Protein AF-A0A2H9TMF0-F1 (afdb_monomer)

Foldseek 3Di:
DDDDDPFKDKDAPDDPPDDQDPVDDSDGIDIGGDDPDLLVRLVVLLVVLVPDDDPDDDDCSQLVNQLSVDPCSSVVVDDPCRCVVCVCVSPPDDDPDPVVVQVVVVVVLVVQLPPDCVPDPVSDQQQDDPPDFDWDWDWDDDDQWIWTWIWTRPGPPDIDIDIDDTDGDDDDDPDDDDDPPPPPPWFDWDQAWWAFADAPDDQFDWAAFQGFGTWTDDPNDIDTDTDNGGFHWHDAPDDHGDIDHGGHTGTTTDPDDD

Secondary structure (DSSP, 8-state):
-PPPBTTEEEEES--TT----TTS----EEEEE--SSHHHHHHHHHHHHHH----SS--SHHHHHHHHH-HHHHHT---TTHHHHTHHHHSPPPPPPHHHHHHHHHHHHHHTTSSS-TT-TTT--S---TTS--EEEEEEEETTEEEEEEEEEEETTEEEEEEEEEE---PPPSSSS-----S-TTEEE-SSSEEEEE----TT-EE-TT-EEEEEEETTEEEEEE-SSSEEEEEE---TT-EE-TT-EEEEE-S---

pLDDT: mean 83.36, std 16.19, range [27.91, 97.81]

Solvent-accessible surface area (backbone atoms only — not comparable to full-atom values): 15949 Å² total; per-residue (Å²): 110,70,77,72,52,100,46,34,46,70,51,60,91,66,61,89,92,60,83,88,58,90,91,53,80,84,77,55,65,48,82,47,59,55,52,98,41,71,69,54,22,50,51,50,43,45,52,55,59,69,55,53,73,77,78,98,60,92,75,62,60,68,49,52,47,46,49,64,68,33,66,46,58,67,72,63,70,67,61,99,56,45,66,71,76,44,35,71,70,61,67,50,85,75,77,80,58,68,67,57,55,47,51,52,51,53,48,51,66,56,56,72,39,76,61,95,48,93,78,44,76,86,54,58,68,62,32,84,38,98,92,53,83,40,64,48,82,42,78,47,76,54,93,82,31,31,30,44,35,40,40,32,37,77,34,77,88,41,70,50,66,49,76,46,71,78,41,85,69,90,80,82,75,93,82,78,84,74,100,65,88,61,56,64,98,45,41,42,57,31,93,49,57,29,30,31,62,42,63,87,61,54,73,67,41,76,41,51,55,67,34,78,50,35,33,31,33,42,98,94,39,82,45,80,41,54,33,94,42,71,42,36,33,60,39,71,72,72,57,66,72,40,79,42,56,66,70,39,70,44,34,32,37,50,101,67,84,129

Sequence (258 aa):
MPNNNANVRIETGVREDDEISVYYDPMIAKVVVHGETRLESLRRLDQTLGEFHVAGVRTNISLIRKILAEDQFKSGLVDTSFIKQHHDRLFAKTSPNTNHLALSAVLHVISNQTGNNMHDPWLQNDGYSGFIERTTLLKIKAYNNVYSCNVSVESKSEFMVRVEGPQLFEFVSEGSEGLNKGPSENSVLSPMPCRVSQVPIKVGDRVKKGGVLMIVEAMKMEHIIKAPMDVKIAKINYSEGQLVGEKKQLIEFSDSCE

Organism: NCBI:txid1246581

InterPro domains:
  IPR000089 Biotin/lipoyl attachment [PF00364] (188-251)
  IPR000089 Biotin/lipoyl attachment [PS50968] (177-254)
  IPR005482 Biotin carboxylase, C-terminal [PF02785] (4-85)
  IPR005482 Biot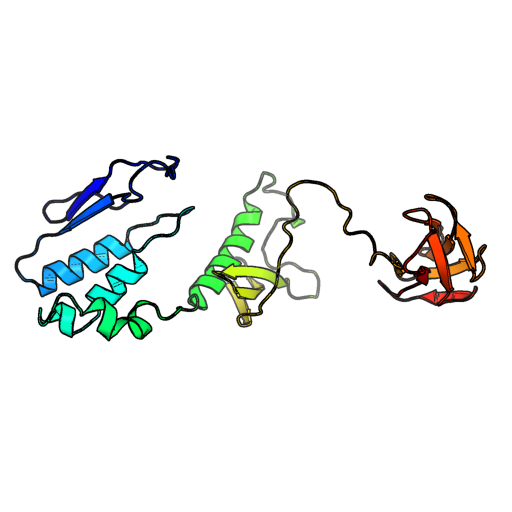in carboxylase, C-terminal [SM00878] (2-84)
  IPR011053 Single hybrid motif [SSF51230] (182-253)
  IPR011054 Rudiment single hybrid motif [SSF51246] (4-90)
  IPR011764 Biotin carboxylation domain [PS50979] (1-88)
  IPR050856 Biotin-dependent Carboxylase Complex [PTHR18866] (2-115)

Nearest PDB structures (foldseek):
  3hb9-assembly1_A  TM=3.638E-01  e=3.333E-08  Staphylococcus aureus subsp. aureus Mu50
  4hnv-assembly1_B  TM=3.631E-01  e=3.728E-08  Staphylococcus aureus
  5vyz-assembly1_D  TM=3.227E-01  e=8.708E-09  Lactococcus lactis
  5vyz-assembly1_C  TM=3.228E-01  e=1.152E-08  Lactococcus lactis
  3hb9-assembly1_B  TM=3.635E-01  e=9.647E-08  Staphylococcus aureus subsp. aureus Mu50

Mean predicted aligned error: 16.3 Å

Structure (mmCIF, N/CA/C/O backbone):
data_AF-A0A2H9TMF0-F1
#
_entry.id   AF-A0A2H9TMF0-F1
#
loop_
_atom_site.group_PDB
_atom_site.id
_atom_site.type_symbol
_atom_site.label_atom_id
_atom_site.label_alt_id
_atom_site.label_comp_id
_atom_site.label_asym_id
_atom_site.label_entity_id
_atom_site.label_seq_id
_atom_site.pdbx_PDB_ins_code
_atom_site.Cartn_x
_atom_site.Cartn_y
_atom_site.Cartn_z
_atom_site.occupancy
_atom_site.B_iso_or_equiv
_atom_site.auth_seq_id
_atom_site.auth_comp_id
_atom_site.auth_asym_id
_atom_site.auth_atom_id
_atom_site.pdbx_PDB_model_num
ATOM 1 N N . MET A 1 1 ? 5.025 -5.078 15.139 1.00 79.88 1 MET A N 1
ATOM 2 C CA . MET A 1 1 ? 3.642 -4.872 15.641 1.00 79.88 1 MET A CA 1
ATOM 3 C C . MET A 1 1 ? 3.690 -4.037 16.919 1.00 79.88 1 MET A C 1
ATOM 5 O O . MET A 1 1 ? 4.733 -4.074 17.564 1.00 79.88 1 MET A O 1
ATOM 9 N N . PRO A 1 2 ? 2.637 -3.277 17.279 1.00 86.81 2 PRO A N 1
ATOM 10 C CA . PRO A 1 2 ? 2.602 -2.559 18.553 1.00 86.81 2 PRO A CA 1
ATOM 11 C C . PRO A 1 2 ? 2.582 -3.524 19.749 1.00 86.81 2 PRO A C 1
ATOM 13 O O . PRO A 1 2 ? 2.207 -4.689 19.611 1.00 86.81 2 PRO A O 1
ATOM 16 N N . ASN A 1 3 ? 3.004 -3.040 20.920 1.00 86.94 3 ASN A N 1
ATOM 17 C CA . ASN A 1 3 ? 3.076 -3.841 22.144 1.00 86.94 3 ASN A CA 1
ATOM 18 C C . ASN A 1 3 ? 1.766 -3.792 22.939 1.00 86.94 3 ASN A C 1
ATOM 20 O O . ASN A 1 3 ? 1.081 -2.768 22.980 1.00 86.94 3 ASN A O 1
ATOM 24 N N . ASN A 1 4 ? 1.471 -4.886 23.644 1.00 92.94 4 ASN A N 1
ATOM 25 C CA . ASN A 1 4 ? 0.387 -4.922 24.622 1.00 92.94 4 ASN A CA 1
ATOM 26 C C . ASN A 1 4 ? 0.658 -3.953 25.776 1.00 92.94 4 ASN A C 1
ATOM 28 O O . ASN A 1 4 ? 1.790 -3.805 26.236 1.00 92.94 4 ASN A O 1
ATOM 32 N N . ASN A 1 5 ? -0.402 -3.324 26.272 1.00 94.31 5 ASN A N 1
ATOM 33 C CA . ASN A 1 5 ? -0.369 -2.490 27.467 1.00 94.31 5 ASN A CA 1
ATOM 34 C C . ASN A 1 5 ? -1.713 -2.575 28.212 1.00 94.31 5 ASN A C 1
ATOM 36 O O . ASN A 1 5 ? -2.609 -3.311 27.807 1.00 94.31 5 ASN A O 1
ATOM 40 N N . ALA A 1 6 ? -1.865 -1.818 29.302 1.00 93.12 6 ALA A N 1
ATOM 41 C CA . ALA A 1 6 ? -3.063 -1.870 30.146 1.00 93.12 6 ALA A CA 1
ATOM 42 C C . ALA A 1 6 ? -4.388 -1.626 29.390 1.00 93.12 6 ALA A C 1
ATOM 44 O O . ALA A 1 6 ? -5.421 -2.152 29.789 1.00 93.12 6 ALA A O 1
ATOM 45 N N . ASN A 1 7 ? -4.360 -0.856 28.296 1.00 96.25 7 ASN A N 1
ATOM 46 C CA . ASN A 1 7 ? -5.543 -0.453 27.533 1.00 96.25 7 ASN A CA 1
ATOM 47 C C . ASN A 1 7 ? -5.557 -0.986 26.091 1.00 96.25 7 ASN A C 1
ATOM 49 O O . ASN A 1 7 ? -6.477 -0.665 25.3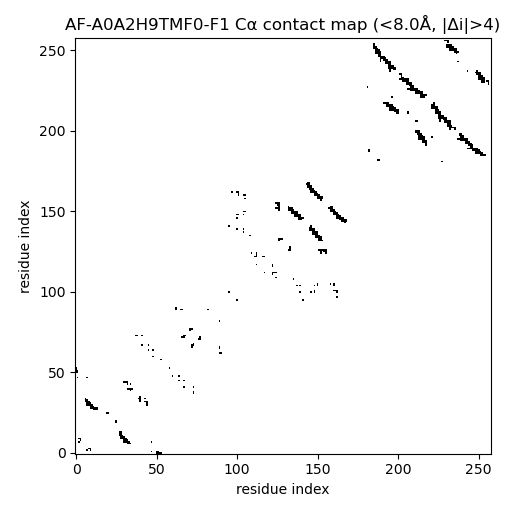37 1.00 96.25 7 ASN A O 1
ATOM 53 N N . VAL A 1 8 ? -4.550 -1.766 25.689 1.00 97.19 8 VAL A N 1
ATOM 54 C CA . VAL A 1 8 ? -4.391 -2.311 24.335 1.00 97.19 8 VAL A CA 1
ATOM 55 C C . VAL A 1 8 ? -3.991 -3.779 24.433 1.00 97.19 8 VAL A C 1
ATOM 57 O O . VAL A 1 8 ? -2.942 -4.113 24.984 1.00 97.19 8 VAL A O 1
ATOM 60 N N . ARG A 1 9 ? -4.817 -4.651 23.855 1.00 97.44 9 ARG A N 1
ATOM 61 C CA . ARG A 1 9 ? -4.606 -6.095 23.782 1.00 97.44 9 ARG A CA 1
ATOM 62 C C . ARG A 1 9 ? -4.613 -6.552 22.329 1.00 97.44 9 ARG A C 1
ATOM 64 O O . ARG A 1 9 ? -5.611 -6.416 21.627 1.00 97.44 9 ARG A O 1
ATOM 71 N N . ILE A 1 10 ? -3.504 -7.130 21.904 1.00 96.44 10 ILE A N 1
ATOM 72 C CA . ILE A 1 10 ? -3.264 -7.683 20.579 1.00 96.44 10 ILE A CA 1
ATOM 73 C C . ILE A 1 10 ? -3.120 -9.190 20.748 1.00 96.44 10 ILE A C 1
ATOM 75 O O . ILE A 1 10 ? -2.231 -9.677 21.448 1.00 96.44 10 ILE A O 1
ATOM 79 N N . GLU A 1 11 ? -4.031 -9.918 20.117 1.00 96.38 11 GLU A N 1
ATOM 80 C CA . GLU A 1 11 ? -4.048 -11.375 20.061 1.00 96.38 11 GLU A CA 1
ATOM 81 C C . GLU A 1 11 ? -3.689 -11.774 18.629 1.00 96.38 11 GLU A C 1
ATOM 83 O O . GLU A 1 11 ? -4.452 -11.505 17.705 1.00 96.38 11 GLU A O 1
ATOM 88 N N . THR A 1 12 ? -2.513 -12.366 18.429 1.00 94.81 12 THR A N 1
ATOM 89 C CA . THR A 1 12 ? -2.019 -12.788 17.111 1.00 94.81 12 THR A CA 1
ATOM 90 C C . THR A 1 12 ? -1.573 -14.242 17.162 1.00 94.81 12 THR A C 1
ATOM 92 O O . THR A 1 12 ? -0.970 -14.673 18.147 1.00 94.81 12 THR A O 1
ATOM 95 N N . GLY A 1 13 ? -1.890 -14.992 16.107 1.00 92.44 13 GLY A N 1
ATOM 96 C CA . GLY A 1 13 ? -1.400 -16.356 15.890 1.00 92.44 13 GLY A CA 1
ATOM 97 C C . GLY A 1 13 ? -0.175 -16.421 14.977 1.00 92.44 13 GLY A C 1
ATOM 98 O O . GLY A 1 13 ? 0.352 -17.507 14.772 1.00 92.44 13 GLY A O 1
ATOM 99 N N . VAL A 1 14 ? 0.262 -15.277 14.441 1.00 92.69 14 VAL A N 1
ATOM 100 C CA . VAL A 1 14 ? 1.329 -15.172 13.437 1.00 92.69 14 VAL A CA 1
ATOM 101 C C . VAL A 1 14 ? 2.455 -14.258 13.914 1.00 92.69 14 VAL A C 1
ATOM 103 O O . VAL A 1 14 ? 2.243 -13.358 14.742 1.00 92.69 14 VAL A O 1
ATOM 106 N N . ARG A 1 15 ? 3.653 -14.486 13.380 1.00 91.94 15 ARG A N 1
ATOM 107 C CA . ARG A 1 15 ? 4.887 -13.730 13.614 1.00 91.94 15 ARG A CA 1
ATOM 108 C C . ARG A 1 15 ? 5.443 -13.180 12.299 1.00 91.94 15 ARG A C 1
ATOM 110 O O . ARG A 1 15 ? 4.931 -13.463 11.221 1.00 91.94 15 ARG A O 1
ATOM 117 N N . GLU A 1 16 ? 6.456 -12.326 12.410 1.00 92.06 16 GLU A N 1
ATOM 118 C CA . GLU A 1 16 ? 7.236 -11.905 11.243 1.00 92.06 16 GLU A CA 1
ATOM 119 C C . GLU A 1 16 ? 7.825 -13.136 10.541 1.00 92.06 16 GLU A C 1
ATOM 121 O O . GLU A 1 16 ? 8.164 -14.114 11.207 1.00 92.06 16 GLU A O 1
ATOM 126 N N . ASP A 1 17 ? 7.873 -13.080 9.211 1.00 92.25 17 ASP A N 1
ATOM 127 C CA . ASP A 1 17 ? 8.284 -14.164 8.309 1.00 92.25 17 ASP A CA 1
ATOM 128 C C . ASP A 1 17 ? 7.377 -15.413 8.257 1.00 92.25 17 ASP A C 1
ATOM 130 O O . ASP A 1 17 ? 7.661 -16.334 7.489 1.00 92.25 17 ASP A O 1
ATOM 134 N N . ASP A 1 18 ? 6.248 -15.444 8.979 1.00 92.12 18 ASP A N 1
ATOM 135 C CA . ASP A 1 18 ? 5.253 -16.514 8.820 1.00 92.12 18 ASP A CA 1
ATOM 136 C C . ASP A 1 18 ? 4.498 -16.404 7.480 1.00 92.12 18 ASP A C 1
ATOM 138 O O . ASP A 1 18 ? 4.128 -15.319 7.017 1.00 92.12 18 ASP A O 1
ATOM 142 N N . GLU A 1 19 ? 4.184 -17.556 6.882 1.00 90.94 19 GLU A N 1
ATOM 143 C CA . GLU A 1 19 ? 3.346 -17.641 5.686 1.00 90.94 19 GLU A CA 1
ATOM 144 C C . GLU A 1 19 ? 1.852 -17.674 6.050 1.00 90.94 19 GLU A C 1
ATOM 146 O O . GLU A 1 19 ? 1.390 -18.518 6.822 1.00 90.94 19 GLU A O 1
ATOM 151 N N . ILE A 1 20 ? 1.061 -16.796 5.426 1.00 91.25 20 ILE A N 1
ATOM 152 C CA . ILE A 1 20 ? -0.402 -16.833 5.528 1.00 91.25 20 ILE A CA 1
ATOM 153 C C . ILE A 1 20 ? -0.956 -17.769 4.455 1.00 91.25 20 ILE A C 1
ATOM 155 O O . ILE A 1 20 ? -1.152 -17.383 3.302 1.00 91.25 20 ILE A O 1
ATOM 159 N N . SER A 1 21 ? -1.205 -19.015 4.849 1.00 89.81 21 SER A N 1
ATOM 160 C CA . SER A 1 21 ? -1.719 -20.047 3.952 1.00 89.81 21 SER A CA 1
ATOM 161 C C . SER A 1 21 ? -3.168 -19.798 3.516 1.00 89.81 21 SER A C 1
ATOM 163 O O . SER A 1 21 ? -4.005 -19.341 4.292 1.00 89.81 21 SER A O 1
ATOM 165 N N . VAL A 1 22 ? -3.494 -20.207 2.287 1.00 92.00 22 VAL A N 1
ATOM 166 C CA . VAL A 1 22 ? -4.860 -20.180 1.733 1.00 92.00 22 VAL A CA 1
ATOM 167 C C . VAL A 1 22 ? -5.808 -21.209 2.361 1.00 92.00 22 VAL A C 1
ATOM 169 O O . VAL A 1 22 ? -7.013 -21.142 2.135 1.00 92.00 22 VAL A O 1
ATOM 172 N N . TYR A 1 23 ? -5.280 -22.179 3.116 1.00 92.75 23 TYR A N 1
ATOM 173 C CA . TYR A 1 23 ? -6.073 -23.263 3.706 1.00 92.75 23 TYR A CA 1
ATOM 174 C C . TYR A 1 23 ? -6.767 -22.883 5.023 1.00 92.75 23 TYR A C 1
ATOM 176 O O . TYR A 1 23 ? -7.589 -23.655 5.514 1.00 92.75 23 TYR A O 1
ATOM 184 N N . TYR A 1 24 ? -6.452 -21.718 5.597 1.00 92.81 24 TYR A N 1
ATOM 185 C CA . TYR A 1 24 ? -6.978 -21.264 6.885 1.00 92.81 24 TYR A CA 1
ATOM 186 C C . TYR A 1 24 ? -7.635 -19.883 6.778 1.00 92.81 24 TYR A C 1
ATOM 188 O O . TYR A 1 24 ? -7.583 -19.223 5.739 1.00 92.81 24 TYR A O 1
ATOM 196 N N . ASP A 1 25 ? -8.276 -19.452 7.866 1.00 93.19 25 ASP A N 1
ATOM 197 C CA . ASP A 1 25 ? -8.831 -18.102 7.978 1.00 93.19 25 ASP A CA 1
ATOM 198 C C . ASP A 1 25 ? -7.707 -17.050 7.823 1.00 93.19 25 ASP A C 1
ATOM 200 O O . ASP A 1 25 ? -6.689 -17.151 8.514 1.00 93.19 25 ASP A O 1
ATOM 204 N N . PRO A 1 26 ? -7.866 -16.028 6.958 1.00 92.81 26 PRO A N 1
ATOM 205 C CA . PRO A 1 26 ? -6.884 -14.956 6.779 1.00 92.81 26 PRO A CA 1
ATOM 206 C C . PRO A 1 26 ? -6.737 -14.005 7.986 1.00 92.81 26 PRO A C 1
ATOM 208 O O . PRO A 1 26 ? -6.002 -13.016 7.900 1.00 92.81 26 PRO A O 1
ATOM 211 N N . MET A 1 27 ? -7.442 -14.231 9.099 1.00 95.00 27 MET A N 1
ATOM 212 C CA . MET A 1 27 ? -7.320 -13.427 10.314 1.00 95.00 27 MET A CA 1
ATOM 213 C C . MET A 1 27 ? -5.915 -13.523 10.938 1.00 95.00 27 MET A C 1
ATOM 215 O O . MET A 1 27 ? -5.586 -14.465 11.652 1.00 95.00 27 MET A O 1
ATOM 219 N N . ILE A 1 28 ? -5.115 -12.474 10.734 1.00 93.62 28 ILE A N 1
ATOM 220 C CA . ILE A 1 28 ? -3.751 -12.356 11.276 1.00 93.62 28 ILE A CA 1
ATOM 221 C C . ILE A 1 28 ? -3.707 -11.931 12.750 1.00 93.62 28 ILE A C 1
ATOM 223 O O . ILE A 1 28 ? -2.909 -12.450 13.523 1.00 93.62 28 ILE A O 1
ATOM 227 N N . ALA A 1 29 ? -4.558 -10.991 13.164 1.00 95.44 29 ALA A N 1
ATOM 228 C CA . ALA A 1 29 ? -4.562 -10.482 14.531 1.00 95.44 29 ALA A CA 1
ATOM 229 C C . ALA A 1 29 ? -5.924 -9.901 14.918 1.00 95.44 29 ALA A C 1
ATOM 231 O O . ALA A 1 29 ? -6.647 -9.344 14.089 1.00 95.44 29 ALA A O 1
ATOM 232 N N . LYS A 1 30 ? -6.227 -9.959 16.213 1.00 97.00 30 LYS A N 1
ATOM 233 C CA . LYS A 1 30 ? -7.345 -9.275 16.852 1.00 97.00 30 LYS A CA 1
ATOM 234 C C . LYS A 1 30 ? -6.808 -8.174 17.757 1.00 97.00 30 LYS A C 1
ATOM 236 O O . LYS A 1 30 ? -6.045 -8.430 18.685 1.00 97.00 30 LYS A O 1
ATOM 241 N N . VAL A 1 31 ? -7.236 -6.945 17.486 1.00 97.06 31 VAL A N 1
ATOM 242 C CA . VAL A 1 31 ? -6.856 -5.753 18.249 1.00 97.06 31 VAL A CA 1
ATOM 243 C C . VAL A 1 31 ? -8.048 -5.315 19.086 1.00 97.06 31 VAL A C 1
ATOM 245 O O . VAL A 1 31 ? -9.109 -4.994 18.554 1.00 97.06 31 VAL A O 1
ATOM 248 N N . VAL A 1 32 ? -7.876 -5.314 20.401 1.00 97.56 32 VAL A N 1
ATOM 249 C CA . VAL A 1 32 ? -8.880 -4.897 21.378 1.00 97.56 32 VAL A CA 1
ATOM 250 C C . VAL A 1 32 ? -8.309 -3.727 22.160 1.00 97.56 32 VAL A C 1
ATOM 252 O O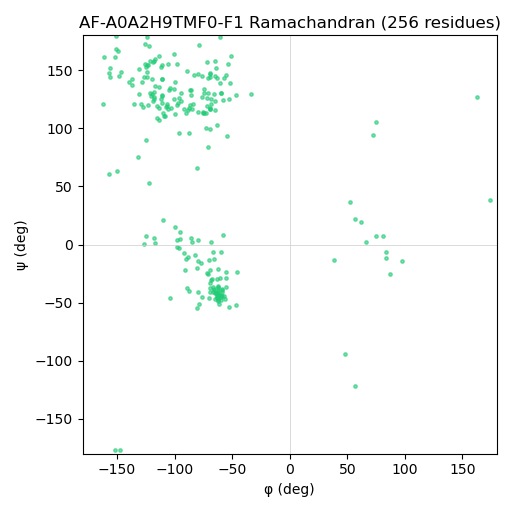 . VAL A 1 32 ? -7.195 -3.804 22.672 1.00 97.56 32 VAL A O 1
ATOM 255 N N . VAL A 1 33 ? -9.070 -2.645 22.271 1.00 97.81 33 VAL A N 1
ATOM 256 C CA . VAL A 1 33 ? -8.693 -1.499 23.099 1.00 97.81 33 VAL A CA 1
ATOM 257 C C . VAL A 1 33 ? -9.789 -1.193 24.103 1.00 97.81 33 VAL A C 1
ATOM 259 O O . VAL A 1 33 ? -10.964 -1.465 23.858 1.00 97.81 33 VAL A O 1
ATOM 262 N N . HIS A 1 34 ? -9.392 -0.615 25.226 1.00 97.62 34 HIS A N 1
ATOM 263 C CA . HIS A 1 34 ? -10.283 -0.152 26.278 1.00 97.62 34 HIS A CA 1
ATOM 264 C C . HIS A 1 34 ? -10.033 1.334 26.541 1.00 97.62 34 HIS A C 1
ATOM 266 O O . HIS A 1 34 ? -8.909 1.804 26.377 1.00 97.62 34 HIS A O 1
ATOM 272 N N . GLY A 1 35 ? -11.065 2.074 26.934 1.00 96.00 35 GLY A N 1
ATOM 273 C CA . GLY A 1 35 ? -11.009 3.482 27.324 1.00 96.00 35 GLY A CA 1
ATOM 274 C C . GLY A 1 35 ? -12.249 3.847 28.133 1.00 96.00 35 GLY A C 1
ATOM 275 O O . GLY A 1 35 ? -13.256 3.145 28.066 1.00 96.00 35 GLY A O 1
ATOM 276 N N . GLU A 1 36 ? -12.189 4.942 28.884 1.00 97.19 36 GLU A N 1
ATOM 277 C CA . GLU A 1 36 ? -13.283 5.387 29.758 1.00 97.19 36 GLU A CA 1
ATOM 278 C C . GLU A 1 36 ? -14.496 5.853 28.950 1.00 97.19 36 GLU A C 1
ATOM 280 O O . GLU A 1 36 ? -15.643 5.711 29.371 1.00 97.19 36 GLU A O 1
ATOM 285 N N . THR A 1 37 ? -14.246 6.385 27.752 1.00 97.12 37 THR A N 1
ATOM 286 C CA . THR A 1 37 ? -15.297 6.770 26.811 1.00 97.12 37 THR A CA 1
ATOM 287 C C . THR A 1 37 ? -15.167 6.034 25.486 1.00 97.12 37 THR A C 1
ATOM 289 O O . THR A 1 37 ? -14.088 5.603 25.061 1.00 97.12 37 THR A O 1
ATOM 292 N N . ARG A 1 38 ? -16.287 5.956 24.761 1.00 94.81 38 ARG A N 1
ATOM 293 C CA . ARG A 1 38 ? -16.306 5.419 23.399 1.00 94.81 38 ARG A CA 1
ATOM 294 C C . ARG A 1 38 ? -15.350 6.180 22.482 1.00 94.81 38 ARG A C 1
ATOM 296 O O . ARG A 1 38 ? -14.605 5.566 21.729 1.00 94.81 38 ARG A O 1
ATOM 303 N N . LEU A 1 39 ? -15.349 7.510 22.565 1.00 95.62 39 LEU A N 1
ATOM 304 C CA . LEU A 1 39 ? -14.504 8.354 21.724 1.00 95.62 39 LEU A CA 1
ATOM 305 C C . LEU A 1 39 ? -13.015 8.154 22.028 1.00 95.62 39 LEU A C 1
ATOM 307 O O . LEU A 1 39 ? -12.204 8.101 21.108 1.00 95.62 39 LEU A O 1
ATOM 311 N N . GLU A 1 40 ? -12.657 8.001 23.301 1.00 96.75 40 GLU A N 1
ATOM 312 C CA . GLU A 1 40 ? -11.295 7.655 23.705 1.00 96.75 40 GLU A CA 1
ATOM 313 C C . GLU A 1 40 ? -10.880 6.281 23.168 1.00 96.75 40 GLU A C 1
ATOM 315 O O . GLU A 1 40 ? -9.811 6.159 22.572 1.00 96.75 40 GLU A O 1
ATOM 320 N N . SER A 1 41 ? -11.752 5.275 23.290 1.00 97.38 41 SER A N 1
ATOM 321 C CA . SER A 1 41 ? -11.511 3.935 22.744 1.00 97.38 41 SER A CA 1
ATOM 322 C C . SER A 1 41 ? -11.307 3.970 21.226 1.00 97.38 41 SER A C 1
ATOM 324 O O . SER A 1 41 ? -10.372 3.359 20.722 1.00 97.38 41 SER A O 1
ATOM 326 N N . LEU A 1 42 ? -12.117 4.734 20.484 1.00 97.31 42 LEU A N 1
ATOM 327 C CA . LEU A 1 42 ? -11.946 4.887 19.035 1.00 97.31 42 LEU A CA 1
ATOM 328 C C . LEU A 1 42 ? -10.622 5.559 18.660 1.00 97.31 42 LEU A C 1
ATOM 330 O O . LEU A 1 42 ? -9.948 5.092 17.746 1.00 97.31 42 LEU A O 1
ATOM 334 N N . ARG A 1 43 ? -10.239 6.639 19.356 1.00 96.25 43 ARG A N 1
ATOM 335 C CA . ARG A 1 43 ? -8.954 7.317 19.115 1.00 96.25 43 ARG A CA 1
ATOM 336 C C . ARG A 1 43 ? -7.781 6.390 19.403 1.00 96.25 43 ARG A C 1
ATOM 338 O O . ARG A 1 43 ? -6.846 6.337 18.612 1.00 96.25 43 ARG A O 1
ATOM 345 N N . ARG A 1 44 ? -7.850 5.639 20.505 1.00 96.75 44 ARG A N 1
ATOM 346 C CA . ARG A 1 44 ? -6.833 4.652 20.872 1.00 96.75 44 ARG A CA 1
ATOM 347 C C . ARG A 1 44 ? -6.733 3.552 19.822 1.00 96.75 44 ARG A C 1
ATOM 349 O O . ARG A 1 44 ? -5.627 3.220 19.420 1.00 96.75 44 ARG A O 1
ATOM 356 N N . LEU A 1 45 ? -7.865 3.040 19.331 1.00 97.75 45 LEU A N 1
ATOM 357 C CA . LEU A 1 45 ? -7.869 2.039 18.266 1.00 97.75 45 LEU A CA 1
ATOM 358 C C . LEU A 1 45 ? -7.242 2.584 16.978 1.00 97.75 45 LEU A C 1
ATOM 360 O O . LEU A 1 45 ? -6.417 1.895 16.387 1.00 97.75 45 LEU A O 1
ATOM 364 N N . ASP A 1 46 ? -7.581 3.809 16.559 1.00 97.38 46 ASP A N 1
ATOM 365 C CA . ASP A 1 46 ? -6.978 4.421 15.367 1.00 97.38 46 ASP A CA 1
ATOM 366 C C . ASP A 1 46 ? -5.464 4.621 15.523 1.00 97.38 46 ASP A C 1
ATOM 368 O O . ASP A 1 46 ? -4.707 4.287 14.610 1.00 97.38 46 ASP A O 1
ATOM 372 N N . GLN A 1 47 ? -5.019 5.093 16.692 1.00 95.44 47 GLN A N 1
ATOM 373 C CA . GLN A 1 47 ? -3.599 5.251 17.004 1.00 95.44 47 GLN A CA 1
ATOM 374 C C . GLN A 1 47 ? -2.869 3.905 16.956 1.00 95.44 47 GLN A C 1
ATOM 376 O O . GLN A 1 47 ? -1.881 3.774 16.240 1.00 95.44 47 GLN A O 1
ATOM 381 N N . THR A 1 48 ? -3.38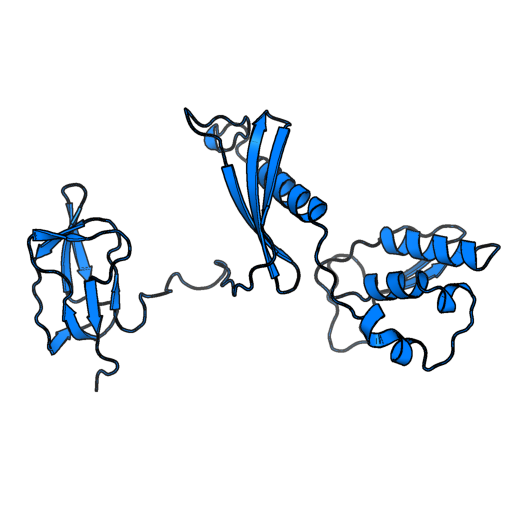6 2.887 17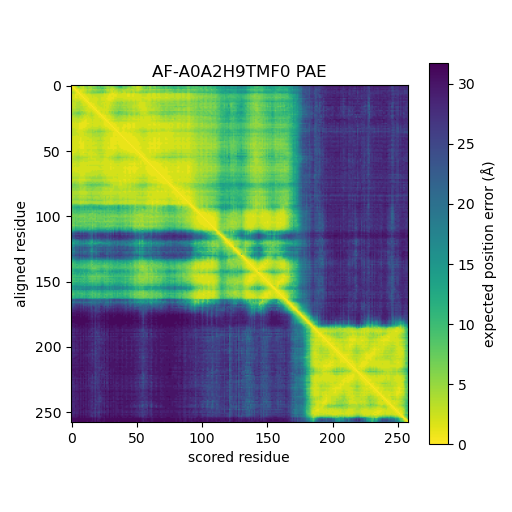.651 1.00 96.75 48 THR A N 1
ATOM 382 C CA . THR A 1 48 ? -2.796 1.544 17.658 1.00 96.75 48 THR A CA 1
ATOM 383 C C . THR A 1 48 ? -2.736 0.963 16.246 1.00 96.75 48 THR A C 1
ATOM 385 O O . THR A 1 48 ? -1.698 0.449 15.849 1.00 96.75 48 THR A O 1
ATOM 388 N N . LEU A 1 49 ? -3.805 1.087 15.451 1.00 96.25 49 LEU A N 1
ATOM 389 C CA . LEU A 1 49 ? -3.817 0.659 14.047 1.00 96.25 49 LEU A CA 1
ATOM 390 C C . LEU A 1 49 ? -2.813 1.433 13.180 1.00 96.25 49 LEU A C 1
ATOM 392 O O . LEU A 1 49 ? -2.307 0.879 12.208 1.00 96.25 49 LEU A O 1
ATOM 396 N N . GLY A 1 50 ? -2.511 2.690 13.516 1.00 93.44 50 GLY A N 1
ATOM 397 C CA . GLY A 1 50 ? -1.473 3.490 12.865 1.00 93.44 50 GLY A CA 1
ATOM 398 C C . GLY A 1 50 ? -0.044 3.012 13.135 1.00 93.44 50 GLY A C 1
ATOM 399 O O . GLY A 1 50 ? 0.838 3.287 12.330 1.00 93.44 50 GLY A O 1
ATOM 400 N N . GLU A 1 51 ? 0.179 2.269 14.219 1.00 94.31 51 GLU A N 1
ATOM 401 C CA . GLU A 1 51 ? 1.481 1.693 14.586 1.00 94.31 51 GLU A CA 1
ATOM 402 C C . GLU A 1 51 ? 1.714 0.299 13.963 1.00 94.31 51 GLU A C 1
ATOM 404 O O . GLU A 1 51 ? 2.831 -0.232 13.991 1.00 94.31 51 GLU A O 1
ATOM 409 N N . PHE A 1 52 ? 0.677 -0.316 13.377 1.00 93.69 52 PHE A N 1
ATOM 410 C CA . PHE A 1 52 ? 0.814 -1.579 12.654 1.00 93.69 52 PHE A CA 1
ATOM 411 C C . PHE A 1 52 ? 1.534 -1.378 11.318 1.00 93.69 52 PHE A C 1
ATOM 413 O O . PHE A 1 52 ? 1.029 -0.732 10.402 1.00 93.69 52 PHE A O 1
ATOM 420 N N . HIS A 1 53 ? 2.676 -2.047 11.183 1.00 90.94 53 HIS A N 1
ATOM 421 C CA . HIS A 1 53 ? 3.426 -2.164 9.939 1.00 90.94 53 HIS A CA 1
ATOM 422 C C . HIS A 1 53 ? 3.384 -3.628 9.501 1.00 90.94 53 HIS A C 1
ATOM 424 O O . HIS A 1 53 ? 3.988 -4.483 10.145 1.00 90.94 53 HIS A O 1
ATOM 430 N N . VAL A 1 54 ? 2.609 -3.920 8.455 1.00 90.75 54 VAL A N 1
ATOM 431 C CA . VAL A 1 54 ? 2.457 -5.263 7.879 1.00 90.75 54 VAL A CA 1
ATOM 432 C C . VAL A 1 54 ? 2.739 -5.159 6.386 1.00 90.75 54 VAL A C 1
ATOM 434 O O . VAL A 1 54 ? 2.048 -4.426 5.677 1.00 90.75 54 VAL A O 1
ATOM 437 N N . ALA A 1 55 ? 3.763 -5.870 5.924 1.00 88.62 55 ALA A N 1
ATOM 438 C CA . ALA A 1 55 ? 4.172 -5.930 4.526 1.00 88.62 55 ALA A CA 1
ATOM 439 C C . ALA A 1 55 ? 3.950 -7.344 3.960 1.00 88.62 55 ALA A C 1
ATOM 441 O O . ALA A 1 55 ? 3.776 -8.298 4.709 1.00 88.62 55 ALA A O 1
ATOM 442 N N . GLY A 1 56 ? 3.918 -7.474 2.631 1.00 87.50 56 GLY A N 1
ATOM 443 C CA . GLY A 1 56 ? 3.799 -8.766 1.936 1.00 87.50 56 GLY A CA 1
ATOM 444 C C . GLY A 1 56 ? 2.367 -9.265 1.705 1.00 87.50 56 GLY A C 1
ATOM 445 O O . GLY A 1 56 ? 2.116 -9.953 0.720 1.00 87.50 56 GLY A O 1
ATOM 446 N N . VAL A 1 57 ? 1.400 -8.848 2.525 1.00 89.38 57 VAL A N 1
ATOM 447 C CA . VAL A 1 57 ? -0.016 -9.230 2.382 1.00 89.38 57 VAL A CA 1
ATOM 448 C C . VAL A 1 57 ? -0.940 -8.017 2.307 1.00 89.38 57 VAL A C 1
ATOM 450 O O . VAL A 1 57 ? -0.630 -6.932 2.803 1.00 89.38 57 VAL A O 1
ATOM 453 N N . ARG A 1 58 ? -2.113 -8.187 1.686 1.00 88.00 58 ARG A N 1
ATOM 454 C CA . ARG A 1 58 ? -3.167 -7.162 1.719 1.00 88.00 58 ARG A CA 1
ATOM 455 C C . ARG A 1 58 ? -3.832 -7.171 3.091 1.00 88.00 58 ARG A C 1
ATOM 457 O O . ARG A 1 58 ? -4.268 -8.219 3.551 1.00 88.00 58 ARG A O 1
ATOM 464 N N . THR A 1 59 ? -3.965 -6.001 3.708 1.00 92.75 59 THR A N 1
ATOM 465 C CA . THR A 1 59 ? -4.622 -5.846 5.013 1.00 92.75 59 THR A CA 1
ATOM 466 C C . THR A 1 59 ? -5.852 -4.950 4.914 1.00 92.75 59 THR A C 1
ATOM 468 O O . THR A 1 59 ? -5.981 -4.126 4.007 1.00 92.75 59 THR A O 1
ATOM 471 N N . ASN A 1 60 ? -6.766 -5.092 5.873 1.00 94.25 60 ASN A N 1
ATOM 472 C CA . ASN A 1 60 ? -7.952 -4.245 6.014 1.00 94.25 60 ASN A CA 1
ATOM 473 C C . ASN A 1 60 ? -7.744 -3.078 7.002 1.00 94.25 60 ASN A C 1
ATOM 475 O O . ASN A 1 60 ? -8.709 -2.398 7.341 1.00 94.25 60 ASN A O 1
ATOM 479 N N . ILE A 1 61 ? -6.509 -2.808 7.447 1.00 94.62 61 ILE A N 1
ATOM 480 C CA . ILE A 1 61 ? -6.202 -1.759 8.437 1.00 94.62 61 ILE A CA 1
ATOM 481 C C . ILE A 1 61 ? -6.722 -0.395 7.964 1.00 94.62 61 ILE A C 1
ATOM 483 O O . ILE A 1 61 ? -7.409 0.301 8.709 1.00 94.62 61 ILE A O 1
ATOM 487 N N . SER A 1 62 ? -6.461 -0.027 6.706 1.00 90.94 62 SER A N 1
ATOM 488 C CA . SER A 1 62 ? -6.927 1.241 6.130 1.00 90.94 62 SER A CA 1
ATOM 489 C C . SER A 1 62 ? -8.455 1.345 6.088 1.00 90.94 62 SER A C 1
ATOM 491 O O . SER A 1 62 ? -9.000 2.413 6.363 1.00 90.94 62 SER A O 1
ATOM 493 N N . LEU A 1 63 ? -9.153 0.240 5.803 1.00 94.94 63 LEU A N 1
ATOM 494 C CA . LEU A 1 63 ? -10.614 0.172 5.829 1.00 94.94 63 LEU A CA 1
ATOM 495 C C . LEU A 1 63 ? -11.151 0.383 7.249 1.00 94.94 63 LEU A C 1
ATOM 497 O O . LEU A 1 63 ? -12.054 1.194 7.437 1.00 94.94 63 LEU A O 1
ATOM 501 N N . ILE A 1 64 ? -10.581 -0.300 8.246 1.00 96.38 64 ILE A N 1
ATOM 502 C CA . ILE A 1 64 ? -10.997 -0.150 9.646 1.00 96.38 64 ILE A CA 1
ATOM 503 C C . ILE A 1 64 ? -10.809 1.303 10.084 1.00 96.38 64 ILE A C 1
ATOM 505 O O . ILE A 1 64 ? -11.749 1.905 10.592 1.00 96.38 64 ILE A O 1
ATOM 509 N N . ARG A 1 65 ? -9.650 1.912 9.809 1.00 95.69 65 ARG A N 1
ATOM 510 C CA . ARG A 1 65 ? -9.390 3.321 10.146 1.00 95.69 65 ARG A CA 1
ATOM 511 C C . ARG A 1 65 ? -10.381 4.287 9.484 1.00 95.69 65 ARG A C 1
ATOM 513 O O . ARG A 1 65 ? -10.849 5.215 10.137 1.00 95.69 65 ARG A O 1
ATOM 520 N N . LYS A 1 66 ? -10.785 4.040 8.229 1.00 95.12 66 LYS A N 1
ATOM 521 C CA . LYS A 1 66 ? -11.865 4.807 7.577 1.00 95.12 66 LYS A CA 1
ATOM 522 C C . LYS A 1 66 ? -13.206 4.648 8.299 1.00 95.12 66 LYS A C 1
ATOM 524 O O . LYS A 1 66 ? -13.883 5.645 8.510 1.00 95.12 66 LYS A O 1
ATOM 529 N N . ILE A 1 67 ? -13.562 3.433 8.725 1.00 96.31 67 ILE A N 1
ATOM 530 C CA . ILE A 1 67 ? -14.784 3.182 9.509 1.00 96.31 67 ILE A CA 1
ATOM 531 C C . ILE A 1 67 ? -14.748 3.958 10.833 1.00 96.31 67 ILE A C 1
ATOM 533 O O . ILE A 1 67 ? -15.729 4.609 11.177 1.00 96.31 67 ILE A O 1
ATOM 537 N N . LEU A 1 68 ? -13.618 3.958 11.553 1.00 96.44 68 LEU A N 1
ATOM 538 C CA . LEU A 1 68 ? -13.462 4.725 12.801 1.00 96.44 68 LEU A CA 1
ATOM 539 C C . LEU A 1 68 ? -13.630 6.239 12.589 1.00 96.44 68 LEU A C 1
ATOM 541 O O . LEU A 1 68 ? -14.057 6.951 13.502 1.00 96.44 68 LEU A O 1
ATOM 545 N N . ALA A 1 69 ? -13.303 6.729 11.391 1.00 94.25 69 ALA A N 1
ATOM 546 C CA . ALA A 1 69 ? -13.429 8.131 11.020 1.00 94.25 69 ALA A CA 1
ATOM 547 C C . ALA A 1 69 ? -14.863 8.553 10.646 1.00 94.25 69 ALA A C 1
ATOM 549 O O . ALA A 1 69 ? -15.123 9.758 10.628 1.00 94.25 69 ALA A O 1
ATOM 550 N N . GLU A 1 70 ? -15.793 7.622 10.404 1.00 95.69 70 GLU A N 1
ATOM 551 C CA . GLU A 1 70 ? -17.184 7.941 10.055 1.00 95.69 70 GLU A CA 1
ATOM 552 C C . GLU A 1 70 ? -17.994 8.433 11.259 1.00 95.69 70 GLU A C 1
ATOM 554 O O . GLU A 1 70 ? -18.000 7.821 12.328 1.00 95.69 70 GLU A O 1
ATOM 559 N N . ASP A 1 71 ? -18.747 9.519 11.087 1.00 94.56 71 ASP A N 1
ATOM 560 C CA . ASP A 1 71 ? -19.475 10.150 12.195 1.00 94.56 71 ASP A CA 1
ATOM 561 C C . ASP A 1 71 ? -20.649 9.297 12.702 1.00 94.56 71 ASP A C 1
ATOM 563 O O . ASP A 1 71 ? -20.909 9.246 13.909 1.00 94.56 71 ASP A O 1
ATOM 567 N N . GLN A 1 72 ? -21.306 8.539 11.817 1.00 94.81 72 GLN A N 1
ATOM 568 C CA . GLN A 1 72 ? -22.299 7.529 12.213 1.00 94.81 72 GLN A CA 1
ATOM 569 C C . GLN A 1 72 ? -21.665 6.426 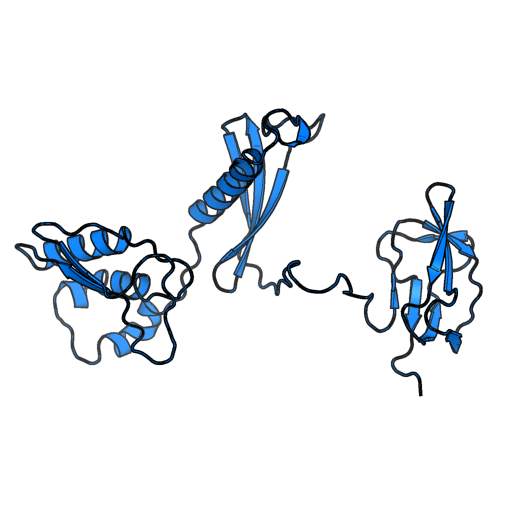13.071 1.00 94.81 72 GLN A C 1
ATOM 571 O O . GLN A 1 72 ? -22.208 6.047 14.109 1.00 94.81 72 GLN A O 1
ATOM 576 N N . PHE A 1 73 ? -20.457 5.976 12.711 1.00 96.25 73 PHE A N 1
ATOM 577 C CA . PHE A 1 73 ? -19.733 5.000 13.518 1.00 96.25 73 PHE A CA 1
ATOM 578 C C . PHE A 1 73 ? -19.268 5.595 14.848 1.00 96.25 73 PHE A C 1
ATOM 580 O O . PHE A 1 73 ? -19.320 4.906 15.862 1.00 96.25 73 PHE A O 1
ATOM 587 N N . LYS A 1 74 ? -18.847 6.866 14.903 1.00 95.56 74 LYS A N 1
ATOM 588 C CA . LYS A 1 74 ? -18.475 7.556 16.156 1.00 95.56 74 LYS A CA 1
ATOM 589 C C . LYS A 1 74 ? -19.653 7.722 17.114 1.00 95.56 74 LYS A C 1
ATOM 591 O O . LYS A 1 74 ? -19.485 7.494 18.313 1.00 95.56 74 LYS A O 1
ATOM 596 N N . SER A 1 75 ? -20.822 8.078 16.588 1.00 95.12 75 SER A N 1
ATOM 597 C CA . SER A 1 75 ? -22.056 8.272 17.361 1.00 95.12 75 SER A CA 1
ATOM 598 C C . SER A 1 75 ? -22.743 6.964 17.765 1.00 95.12 75 SER A C 1
ATOM 600 O O . SER A 1 75 ? -23.564 6.971 18.675 1.00 95.12 75 SER A O 1
ATOM 602 N N . GLY A 1 76 ? -22.387 5.836 17.138 1.00 94.50 76 GLY A N 1
ATOM 603 C CA . GLY A 1 76 ? -23.013 4.536 17.396 1.00 94.50 76 GLY A CA 1
ATOM 604 C C . GLY A 1 76 ? -24.348 4.338 16.671 1.00 94.50 76 GLY A C 1
ATOM 605 O O . GLY A 1 76 ? -25.011 3.332 16.896 1.00 94.50 76 GLY A O 1
ATOM 606 N N . LEU A 1 77 ? -24.722 5.263 15.782 1.00 94.38 77 LEU A N 1
ATOM 607 C CA . LEU A 1 77 ? -25.905 5.180 14.926 1.00 94.38 77 LEU A CA 1
ATOM 608 C C . LEU A 1 77 ? -25.608 4.292 13.710 1.00 94.38 77 LEU A C 1
ATOM 610 O O . LEU A 1 77 ? -25.518 4.774 12.582 1.00 94.38 77 LEU A O 1
ATOM 614 N N . VAL A 1 78 ? -25.387 3.001 13.956 1.00 95.94 78 VAL A N 1
ATOM 615 C CA . VAL A 1 78 ? -25.048 2.013 12.926 1.00 95.94 78 VAL A CA 1
ATOM 616 C C . VAL A 1 78 ? -25.989 0.818 12.977 1.00 95.94 78 VAL A C 1
ATOM 618 O O . VAL A 1 78 ? -26.392 0.369 14.048 1.00 95.94 78 VAL A O 1
ATOM 621 N N . ASP A 1 79 ? -26.295 0.278 11.803 1.00 96.00 79 ASP A N 1
ATOM 622 C CA . ASP A 1 79 ? -27.032 -0.969 11.627 1.00 96.00 79 ASP A CA 1
ATOM 623 C C . ASP A 1 79 ? -26.221 -1.967 10.778 1.00 96.00 79 ASP A C 1
ATOM 625 O O . ASP A 1 79 ? -25.111 -1.679 10.318 1.00 96.00 79 ASP A O 1
ATOM 629 N N . THR A 1 80 ? -26.766 -3.166 10.567 1.00 96.00 80 THR A N 1
ATOM 630 C CA . THR A 1 80 ? -26.095 -4.251 9.828 1.00 96.00 80 THR A CA 1
ATOM 631 C C . THR A 1 80 ? -25.874 -3.949 8.342 1.00 96.00 80 THR A C 1
ATOM 633 O O . THR A 1 80 ? -25.099 -4.642 7.685 1.00 96.00 80 THR A O 1
ATOM 636 N N . SER A 1 81 ? -26.503 -2.906 7.803 1.00 96.06 81 SER A N 1
ATOM 637 C CA . SER A 1 81 ? -26.334 -2.436 6.430 1.00 96.06 81 SER A CA 1
ATOM 638 C C . SER A 1 81 ? -25.363 -1.257 6.287 1.00 96.06 81 SER A C 1
ATOM 640 O O . SER A 1 81 ? -25.061 -0.878 5.156 1.00 96.06 81 SER A O 1
ATOM 642 N N . PHE A 1 82 ? -24.797 -0.730 7.384 1.00 96.25 82 PHE A N 1
ATOM 643 C CA . PHE A 1 82 ? -23.881 0.423 7.392 1.00 96.25 82 PHE A CA 1
ATOM 644 C C . PHE A 1 82 ? -22.775 0.339 6.325 1.00 96.25 82 PHE A C 1
ATOM 646 O O . PHE A 1 82 ? -22.627 1.241 5.504 1.00 96.25 82 PHE A O 1
ATOM 653 N N . ILE A 1 83 ? -22.031 -0.771 6.264 1.00 95.31 83 ILE A N 1
ATOM 654 C CA . ILE A 1 83 ? -20.933 -0.927 5.290 1.00 95.31 83 ILE A CA 1
ATOM 655 C C . ILE A 1 83 ? -21.452 -0.877 3.846 1.00 95.31 83 ILE A C 1
ATOM 657 O O . ILE A 1 83 ? -20.790 -0.318 2.977 1.00 95.31 83 ILE A O 1
ATOM 661 N N . LYS A 1 84 ? -22.645 -1.429 3.587 1.00 95.44 84 LYS A N 1
ATOM 662 C CA . LYS A 1 84 ? -23.278 -1.404 2.262 1.00 95.44 84 LYS A CA 1
ATOM 663 C C . LYS A 1 84 ? -23.712 0.013 1.882 1.00 95.44 84 LYS A C 1
ATOM 665 O O . LYS A 1 84 ? -23.524 0.408 0.738 1.00 95.44 84 LYS A O 1
ATOM 670 N N . GLN A 1 85 ? -24.260 0.772 2.831 1.00 94.88 85 GLN A N 1
ATOM 671 C CA . GLN A 1 85 ? -24.682 2.160 2.619 1.00 94.88 85 GLN A CA 1
ATOM 672 C C . GLN A 1 85 ? -23.491 3.098 2.360 1.00 94.88 85 GLN A C 1
ATOM 674 O O . GLN A 1 85 ? -23.590 4.001 1.536 1.00 94.88 85 GLN A O 1
ATOM 679 N N . HIS A 1 86 ? -22.354 2.862 3.023 1.00 94.06 86 HIS A N 1
ATOM 680 C CA . HIS A 1 86 ? -21.140 3.686 2.909 1.00 94.06 86 HIS A CA 1
ATOM 681 C C . HIS A 1 86 ? -20.074 3.089 1.981 1.00 94.06 86 HIS A C 1
ATOM 683 O O . HIS A 1 86 ? -18.918 3.518 2.004 1.00 94.06 86 HIS A O 1
ATOM 689 N N . HIS A 1 87 ? -20.446 2.101 1.163 1.00 94.00 87 HIS A N 1
ATOM 690 C CA . HIS A 1 87 ? -19.515 1.286 0.384 1.00 94.00 87 HIS A CA 1
ATOM 691 C C . HIS A 1 87 ? -18.557 2.133 -0.465 1.00 94.00 87 HIS A C 1
ATOM 693 O O . HIS A 1 87 ? -17.339 2.016 -0.331 1.00 94.00 87 HIS A O 1
ATOM 699 N N . ASP A 1 88 ? -19.083 3.043 -1.284 1.00 92.44 88 ASP A N 1
ATOM 700 C CA . ASP A 1 88 ? -18.263 3.809 -2.228 1.00 92.44 88 ASP A CA 1
ATOM 701 C C . ASP A 1 88 ? -17.220 4.680 -1.527 1.00 92.44 88 ASP A C 1
ATOM 703 O O . ASP A 1 88 ? -16.088 4.796 -1.991 1.00 92.44 88 ASP A O 1
ATOM 707 N N . ARG A 1 89 ? -17.560 5.234 -0.359 1.00 91.50 89 ARG A N 1
ATOM 708 C CA . ARG A 1 89 ? -16.650 6.063 0.437 1.00 91.50 89 ARG A CA 1
ATOM 709 C C . ARG A 1 89 ? -15.604 5.224 1.173 1.00 91.50 89 ARG A C 1
ATOM 711 O O . ARG A 1 89 ? -14.413 5.546 1.136 1.00 91.50 89 ARG A O 1
ATOM 718 N N . LEU A 1 90 ? -16.022 4.126 1.805 1.00 93.19 90 LEU A N 1
ATOM 719 C CA . LEU A 1 90 ? -15.129 3.231 2.546 1.00 93.19 90 LEU A CA 1
ATOM 720 C C . LEU A 1 90 ? -14.113 2.551 1.615 1.00 93.19 90 LEU A C 1
ATOM 722 O O . LEU A 1 90 ? -12.916 2.500 1.919 1.00 93.19 90 LEU A O 1
ATOM 726 N N . PHE A 1 91 ? -14.559 2.116 0.437 1.00 92.00 91 PHE A N 1
ATOM 727 C CA . PHE A 1 91 ? -13.735 1.422 -0.554 1.00 92.00 91 PHE A CA 1
ATOM 728 C C . PHE A 1 91 ? -13.152 2.343 -1.638 1.00 92.00 91 PHE A C 1
ATOM 730 O O . PHE A 1 91 ? -12.447 1.862 -2.528 1.00 92.00 91 PHE A O 1
ATOM 737 N N . ALA A 1 92 ? -13.352 3.665 -1.536 1.00 88.06 92 ALA A N 1
ATOM 738 C CA . ALA A 1 92 ? -12.703 4.638 -2.411 1.00 88.06 92 ALA A CA 1
ATOM 739 C C . ALA A 1 92 ? -11.181 4.434 -2.414 1.00 88.06 92 ALA A C 1
ATOM 741 O O . ALA A 1 92 ? -10.527 4.443 -1.359 1.00 88.06 92 ALA A O 1
ATOM 742 N N . LYS A 1 93 ? -10.611 4.256 -3.609 1.00 80.56 93 LYS A N 1
ATOM 743 C CA . LYS A 1 93 ? -9.165 4.112 -3.793 1.00 80.56 93 LYS A CA 1
ATOM 744 C C . LYS A 1 93 ? -8.476 5.416 -3.401 1.00 80.56 93 LYS A C 1
ATOM 746 O O . LYS A 1 93 ? -8.768 6.469 -3.957 1.00 80.56 93 LYS A O 1
ATOM 751 N N . THR A 1 94 ? -7.543 5.335 -2.463 1.00 79.12 94 THR A N 1
ATOM 752 C CA . THR A 1 94 ? -6.690 6.460 -2.070 1.00 79.12 94 THR A CA 1
ATOM 753 C C . THR A 1 94 ? -5.387 6.411 -2.850 1.00 79.12 94 THR A C 1
ATOM 755 O O . THR A 1 94 ? -4.728 5.370 -2.885 1.00 79.12 94 THR A O 1
ATOM 758 N N . SER A 1 95 ? -4.986 7.531 -3.447 1.00 80.25 95 SER A N 1
ATOM 759 C CA . SER A 1 95 ? -3.629 7.675 -3.967 1.00 80.25 95 SER A CA 1
ATOM 760 C C . SER A 1 95 ? -2.626 7.745 -2.807 1.00 80.25 95 SER A C 1
ATOM 762 O O . SER A 1 95 ? -2.956 8.282 -1.746 1.00 80.25 95 SER A O 1
ATOM 764 N N . PRO A 1 96 ? -1.403 7.216 -2.977 1.00 83.00 96 PRO A N 1
ATOM 765 C CA . PRO A 1 96 ? -0.322 7.452 -2.030 1.00 83.00 96 PRO A CA 1
ATOM 766 C C . PRO A 1 96 ? -0.093 8.957 -1.846 1.00 83.00 96 PRO A C 1
ATOM 768 O O . PRO A 1 96 ? -0.250 9.746 -2.779 1.00 83.00 96 PRO A O 1
ATOM 771 N N . ASN A 1 97 ? 0.280 9.348 -0.629 1.00 86.31 97 ASN A N 1
ATOM 772 C CA . ASN A 1 97 ? 0.663 10.723 -0.338 1.00 86.31 97 ASN A CA 1
ATOM 773 C C . ASN A 1 97 ? 1.956 11.057 -1.099 1.00 86.31 97 ASN A C 1
ATOM 775 O O . ASN A 1 97 ? 2.940 10.321 -0.996 1.00 86.31 97 ASN A O 1
ATOM 779 N N . THR A 1 98 ? 1.964 12.172 -1.829 1.00 87.19 98 THR A N 1
ATOM 780 C CA . THR A 1 98 ? 3.122 12.649 -2.595 1.00 87.19 98 THR A CA 1
ATOM 781 C C . THR A 1 98 ? 4.373 12.798 -1.728 1.00 87.19 98 THR A C 1
ATOM 783 O O . THR A 1 98 ? 5.462 12.446 -2.170 1.00 87.19 98 THR A O 1
ATOM 786 N N . ASN A 1 99 ? 4.223 13.222 -0.469 1.00 89.06 99 ASN A N 1
ATOM 787 C CA . ASN A 1 99 ? 5.340 13.341 0.468 1.00 89.06 99 ASN A CA 1
ATOM 788 C C . ASN A 1 99 ? 5.941 11.973 0.804 1.00 89.06 99 ASN A C 1
ATOM 790 O O . ASN A 1 99 ? 7.156 11.851 0.895 1.00 89.06 99 ASN A O 1
ATOM 794 N N . HIS A 1 100 ? 5.117 10.928 0.942 1.00 89.94 100 HIS A N 1
ATOM 795 C CA . HIS A 1 100 ? 5.630 9.574 1.163 1.00 89.94 100 HIS A CA 1
ATOM 796 C C . HIS A 1 100 ? 6.381 9.060 -0.066 1.00 89.94 100 HIS A C 1
ATOM 798 O O . HIS A 1 100 ? 7.452 8.491 0.091 1.00 89.94 100 HIS A O 1
ATOM 804 N N . LEU A 1 101 ? 5.873 9.314 -1.278 1.00 89.94 101 LEU A N 1
ATOM 805 C CA . LEU A 1 101 ? 6.584 8.966 -2.514 1.00 89.94 101 LEU A CA 1
ATOM 806 C C . LEU A 1 101 ? 7.941 9.675 -2.600 1.00 89.94 101 LEU A C 1
ATOM 808 O O . LEU A 1 101 ? 8.947 9.037 -2.899 1.00 89.94 101 LEU A O 1
ATOM 812 N N . ALA A 1 102 ? 7.978 10.973 -2.290 1.00 90.06 102 ALA A N 1
ATOM 813 C CA . ALA A 1 102 ? 9.210 11.750 -2.295 1.00 90.06 102 ALA A CA 1
ATOM 814 C C . ALA A 1 102 ? 10.220 11.241 -1.254 1.00 90.06 102 ALA A C 1
ATOM 816 O O . ALA A 1 102 ? 11.387 11.034 -1.579 1.00 90.06 102 ALA A O 1
ATOM 817 N N . LEU A 1 103 ? 9.766 10.967 -0.027 1.00 90.94 103 LEU A N 1
ATOM 818 C CA . LEU A 1 103 ? 10.608 10.413 1.035 1.00 90.94 103 LEU A CA 1
ATOM 819 C C . LEU A 1 103 ? 11.126 9.014 0.687 1.00 90.94 103 LEU A C 1
ATOM 821 O O . LEU A 1 103 ? 12.301 8.739 0.907 1.00 90.94 103 LEU A O 1
ATOM 825 N N . SER A 1 104 ? 10.297 8.142 0.104 1.00 89.50 104 SER A N 1
ATOM 826 C CA . SER A 1 104 ? 10.737 6.826 -0.376 1.00 89.50 104 SER A CA 1
ATOM 827 C C . SER A 1 104 ? 11.793 6.942 -1.475 1.00 89.50 104 SER A C 1
ATOM 829 O O . SER A 1 104 ? 12.761 6.185 -1.465 1.00 89.50 104 SER A O 1
ATOM 831 N N . ALA A 1 105 ? 11.637 7.899 -2.396 1.00 89.88 105 ALA A N 1
ATOM 832 C CA . ALA A 1 105 ? 12.608 8.159 -3.454 1.00 89.88 105 ALA A CA 1
ATOM 833 C C . ALA A 1 105 ? 13.966 8.594 -2.876 1.00 89.88 105 ALA A C 1
ATOM 835 O O . ALA A 1 105 ? 14.998 8.023 -3.222 1.00 89.88 105 ALA A O 1
ATOM 836 N N . VAL A 1 106 ? 13.962 9.550 -1.942 1.00 89.44 106 VAL A N 1
ATOM 837 C CA . VAL A 1 106 ? 15.179 10.019 -1.256 1.00 89.44 106 VAL A CA 1
ATOM 838 C C . VAL A 1 106 ? 15.820 8.896 -0.448 1.00 89.44 106 VAL A C 1
ATOM 840 O O . VAL A 1 106 ? 17.022 8.671 -0.565 1.00 89.44 106 VAL A O 1
ATOM 843 N N . LEU A 1 107 ? 15.028 8.141 0.319 1.00 88.75 107 LEU A N 1
ATOM 844 C CA . LEU A 1 107 ? 15.529 7.016 1.105 1.00 88.75 107 LEU A CA 1
ATOM 84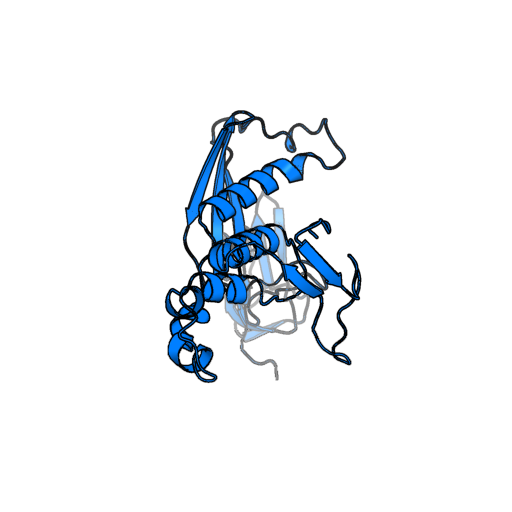5 C C . LEU A 1 107 ? 16.201 5.969 0.214 1.00 88.75 107 LEU A C 1
ATOM 847 O O . LEU A 1 107 ? 17.259 5.469 0.579 1.00 88.75 107 LEU A O 1
ATOM 851 N N . HIS A 1 108 ? 15.636 5.672 -0.960 1.00 86.12 108 HIS A N 1
ATOM 852 C CA . HIS A 1 108 ? 16.248 4.746 -1.910 1.00 86.12 108 HIS A CA 1
ATOM 853 C C . HIS A 1 108 ? 17.615 5.252 -2.399 1.00 86.12 108 HIS A C 1
ATOM 855 O O . HIS A 1 108 ? 18.595 4.507 -2.337 1.00 86.12 108 HIS A O 1
ATOM 861 N N . VAL A 1 109 ? 17.704 6.529 -2.797 1.00 82.38 109 VAL A N 1
ATOM 862 C CA . VAL A 1 109 ? 18.970 7.173 -3.205 1.00 82.38 109 VAL A CA 1
ATOM 863 C C . VAL A 1 109 ? 20.012 7.127 -2.083 1.00 82.38 109 VAL A C 1
ATOM 865 O O . VAL A 1 109 ? 21.185 6.872 -2.353 1.00 82.38 109 VAL A O 1
ATOM 868 N N . ILE A 1 110 ? 19.598 7.324 -0.828 1.00 82.19 110 ILE A N 1
ATOM 869 C CA . ILE A 1 110 ? 20.480 7.232 0.345 1.00 82.19 110 ILE A CA 1
ATOM 870 C C . ILE A 1 110 ? 20.912 5.781 0.609 1.00 82.19 110 ILE A C 1
ATOM 872 O O . ILE A 1 110 ? 22.091 5.508 0.809 1.00 82.19 110 ILE A O 1
ATOM 876 N N . SER A 1 111 ? 19.977 4.830 0.573 1.00 78.44 111 SER A N 1
ATOM 877 C CA . SER A 1 111 ? 20.225 3.423 0.917 1.00 78.44 111 SER A CA 1
ATOM 878 C C . SER A 1 111 ? 21.141 2.690 -0.065 1.00 78.44 111 SER A C 1
ATOM 880 O O . SER A 1 111 ? 21.901 1.823 0.353 1.00 78.44 111 SER A O 1
ATOM 882 N N . ASN A 1 112 ? 21.154 3.071 -1.347 1.00 68.75 112 ASN A N 1
ATOM 883 C CA . ASN A 1 112 ? 22.065 2.480 -2.336 1.00 68.75 112 ASN A CA 1
ATOM 884 C C . ASN A 1 112 ? 23.555 2.798 -2.069 1.00 68.75 112 ASN A C 1
ATOM 886 O O . ASN A 1 112 ? 24.421 2.253 -2.746 1.00 68.75 112 ASN A O 1
ATOM 890 N N . GLN A 1 113 ? 23.872 3.648 -1.087 1.00 62.25 113 GLN A N 1
ATOM 891 C CA . GLN A 1 113 ? 25.241 4.044 -0.728 1.00 62.25 113 GLN A CA 1
ATOM 892 C C . GLN A 1 113 ? 25.864 3.149 0.344 1.00 62.25 113 GLN A C 1
ATOM 894 O O . GLN A 1 113 ? 27.084 3.103 0.484 1.00 62.25 113 GLN A O 1
ATOM 899 N N . THR A 1 114 ? 25.046 2.448 1.133 1.00 55.28 114 THR A N 1
ATOM 900 C CA . THR A 1 114 ? 25.523 1.680 2.295 1.00 55.28 114 THR A CA 1
ATOM 901 C C . THR A 1 114 ? 26.019 0.277 1.930 1.00 55.28 114 THR A C 1
ATOM 903 O O . THR A 1 114 ? 26.444 -0.474 2.806 1.00 55.28 114 THR A O 1
ATOM 906 N N . GLY A 1 115 ? 26.011 -0.086 0.643 1.00 56.00 115 GLY A N 1
ATOM 907 C CA . GLY A 1 115 ? 26.518 -1.364 0.147 1.00 56.00 115 GLY A CA 1
ATOM 908 C C . GLY A 1 115 ? 28.045 -1.390 0.005 1.00 56.00 115 GLY A C 1
ATOM 909 O O . GLY A 1 115 ? 28.583 -0.696 -0.845 1.00 56.00 115 GLY A O 1
ATOM 910 N N . ASN A 1 116 ? 28.711 -2.217 0.822 1.00 52.44 116 ASN A N 1
ATOM 911 C CA . ASN A 1 116 ? 30.076 -2.795 0.782 1.00 52.44 116 ASN A CA 1
ATOM 912 C C . ASN A 1 116 ? 31.322 -2.011 0.295 1.00 52.44 116 ASN A C 1
ATOM 914 O O . ASN A 1 116 ? 32.422 -2.470 0.584 1.00 52.44 116 ASN A O 1
ATOM 918 N N . ASN A 1 117 ? 31.230 -0.853 -0.360 1.00 58.28 117 ASN A N 1
ATOM 919 C CA . ASN A 1 117 ? 32.380 -0.060 -0.805 1.00 58.28 117 ASN A CA 1
ATOM 920 C C . ASN A 1 117 ? 32.218 1.411 -0.405 1.00 58.28 117 ASN A C 1
ATOM 922 O O . ASN A 1 117 ? 31.985 2.296 -1.224 1.00 58.28 117 ASN A O 1
ATOM 926 N N . MET A 1 118 ? 32.434 1.679 0.884 1.00 57.91 118 MET A N 1
ATOM 927 C CA . MET A 1 118 ? 32.385 3.016 1.498 1.00 57.91 118 MET A CA 1
ATOM 928 C C . MET A 1 118 ? 33.395 4.022 0.899 1.00 57.91 118 MET A C 1
ATOM 930 O O . MET A 1 118 ? 33.405 5.192 1.276 1.00 57.91 118 MET A O 1
ATOM 934 N N . HIS A 1 119 ? 34.290 3.578 0.012 1.00 66.38 119 HIS A N 1
ATOM 935 C CA . HIS A 1 119 ? 35.336 4.389 -0.620 1.00 66.38 119 HIS A CA 1
ATOM 936 C C . HIS A 1 119 ? 35.196 4.488 -2.141 1.00 66.38 119 HIS A C 1
ATOM 938 O O . HIS A 1 119 ? 36.071 5.064 -2.782 1.00 66.38 119 HIS A O 1
ATOM 944 N N . ASP A 1 120 ? 34.123 3.953 -2.730 1.00 74.12 120 ASP A N 1
ATOM 945 C CA . ASP A 1 120 ? 33.876 4.140 -4.155 1.00 74.12 120 ASP A CA 1
ATOM 946 C C . ASP A 1 120 ? 33.370 5.577 -4.403 1.00 74.12 120 ASP A C 1
ATOM 948 O O . ASP A 1 120 ? 32.275 5.923 -3.942 1.00 74.12 120 ASP A O 1
ATOM 952 N N . PRO A 1 121 ? 34.137 6.435 -5.106 1.00 72.00 121 PRO A N 1
ATOM 953 C CA . PRO A 1 121 ? 33.726 7.807 -5.398 1.00 72.00 121 PRO A CA 1
ATOM 954 C C . PRO A 1 121 ? 32.459 7.875 -6.263 1.00 72.00 121 PRO A C 1
ATOM 956 O O . PRO A 1 121 ? 31.755 8.880 -6.227 1.00 72.00 121 PRO A O 1
ATOM 959 N N . TRP A 1 122 ? 32.123 6.813 -7.001 1.00 69.44 122 TRP A N 1
ATOM 960 C CA . TRP A 1 122 ? 30.925 6.748 -7.842 1.00 69.44 122 TRP A CA 1
ATOM 961 C C . TRP A 1 122 ? 29.653 6.426 -7.044 1.00 69.44 122 TRP A C 1
ATOM 963 O O . TRP A 1 122 ? 28.545 6.751 -7.482 1.00 69.44 122 TRP A O 1
ATOM 973 N N . LEU A 1 123 ? 29.808 5.846 -5.848 1.00 66.81 123 LEU A N 1
ATOM 974 C CA . LEU A 1 123 ? 28.718 5.561 -4.910 1.00 66.81 123 LEU A CA 1
ATOM 975 C C . LEU A 1 123 ? 28.475 6.702 -3.909 1.00 66.81 123 LEU A C 1
ATOM 977 O O . LEU A 1 123 ? 27.489 6.663 -3.178 1.00 66.81 123 LEU A O 1
ATOM 981 N N . GLN A 1 124 ? 29.330 7.732 -3.879 1.00 68.50 124 GLN A N 1
ATOM 982 C CA . GLN A 1 124 ? 29.122 8.910 -3.032 1.00 68.50 124 GLN A CA 1
ATOM 983 C C . GLN A 1 124 ? 27.942 9.742 -3.538 1.00 68.50 124 GLN A C 1
ATOM 985 O O . GLN A 1 124 ? 27.732 9.872 -4.742 1.00 68.50 124 GLN A O 1
ATOM 990 N N . ASN A 1 125 ? 27.189 10.333 -2.614 1.00 63.88 125 ASN A N 1
ATOM 991 C CA . ASN A 1 125 ? 26.028 11.171 -2.910 1.00 63.88 125 ASN A CA 1
ATOM 992 C C . ASN A 1 125 ? 26.192 12.571 -2.320 1.00 63.88 125 ASN A C 1
ATOM 994 O O . ASN A 1 125 ? 25.365 13.069 -1.561 1.00 63.88 125 ASN A O 1
ATOM 998 N N . ASP A 1 126 ? 27.317 13.183 -2.650 1.00 66.00 126 ASP A N 1
ATOM 999 C CA . ASP A 1 126 ? 27.663 14.564 -2.331 1.00 66.00 126 ASP A CA 1
ATOM 1000 C C . ASP A 1 126 ? 27.125 15.567 -3.364 1.00 66.00 126 ASP A C 1
ATOM 1002 O O . ASP A 1 126 ? 27.432 16.752 -3.276 1.00 66.00 126 ASP A O 1
ATOM 1006 N N . GLY A 1 127 ? 26.333 15.099 -4.336 1.00 61.41 127 GLY A N 1
ATOM 1007 C CA . GLY A 1 127 ? 25.843 15.918 -5.444 1.00 61.41 127 GLY A CA 1
ATOM 1008 C C . GLY A 1 127 ? 26.911 16.212 -6.503 1.00 61.41 127 GLY A C 1
ATOM 1009 O O . GLY A 1 127 ? 26.641 16.974 -7.427 1.00 61.41 127 GLY A O 1
ATOM 1010 N N . TYR A 1 128 ? 28.107 15.609 -6.420 1.00 66.69 128 TYR A N 1
ATOM 1011 C CA . TYR A 1 128 ? 29.149 15.837 -7.413 1.00 66.69 128 TYR A CA 1
ATOM 1012 C C . TYR A 1 128 ? 28.774 15.207 -8.756 1.00 66.69 128 TYR A C 1
ATOM 1014 O O . TYR A 1 128 ? 28.643 13.988 -8.901 1.00 66.69 128 TYR A O 1
ATOM 1022 N N . SER A 1 129 ? 28.639 16.058 -9.764 1.00 67.12 129 SER A N 1
ATOM 1023 C CA . SER A 1 129 ? 28.435 15.651 -11.151 1.00 67.12 129 SER A CA 1
ATOM 1024 C C . SER A 1 129 ? 29.038 16.680 -12.094 1.00 67.12 129 SER A C 1
ATOM 1026 O O . SER A 1 129 ? 28.327 17.298 -12.871 1.00 67.12 129 SER A O 1
ATOM 1028 N N . GLY A 1 130 ? 30.359 16.872 -12.045 1.00 69.62 130 GLY A N 1
ATOM 1029 C CA . GLY A 1 130 ? 31.102 17.706 -13.002 1.00 69.62 130 GLY A CA 1
ATOM 1030 C C . GLY A 1 130 ? 30.481 19.093 -13.245 1.00 69.62 130 GLY A C 1
ATOM 1031 O O . GLY A 1 130 ? 30.763 20.025 -12.502 1.00 69.62 130 GLY A O 1
ATOM 1032 N N . PHE A 1 131 ? 29.646 19.211 -14.289 1.00 65.38 131 PHE A N 1
ATOM 1033 C CA . PHE A 1 131 ? 28.966 20.439 -14.738 1.00 65.38 131 PHE A CA 1
ATOM 1034 C C . PHE A 1 131 ? 27.428 20.338 -14.850 1.00 65.38 131 PHE A C 1
ATOM 1036 O O . PHE A 1 131 ? 26.799 21.235 -15.406 1.00 65.38 131 PHE A O 1
ATOM 1043 N N . ILE A 1 132 ? 26.814 19.243 -14.403 1.00 65.06 132 ILE A N 1
ATOM 1044 C CA . ILE A 1 132 ? 25.368 18.977 -14.534 1.00 65.06 132 ILE A CA 1
ATOM 1045 C C . ILE A 1 132 ? 24.809 18.725 -13.134 1.00 65.06 132 ILE A C 1
ATOM 1047 O O . ILE A 1 132 ? 25.555 18.304 -12.264 1.00 65.06 132 ILE A O 1
ATOM 1051 N N . GLU A 1 133 ? 23.524 18.956 -12.887 1.00 67.06 133 GLU A N 1
ATOM 1052 C CA . GLU A 1 133 ? 22.876 18.517 -11.644 1.00 67.06 133 GLU A CA 1
ATOM 1053 C C . GLU A 1 133 ? 22.721 16.988 -11.614 1.00 67.06 133 GLU A C 1
ATOM 1055 O O . GLU A 1 133 ? 22.187 16.382 -12.552 1.00 67.06 133 GLU A O 1
ATOM 1060 N N . ARG A 1 134 ? 23.137 16.344 -10.518 1.00 72.62 134 ARG A N 1
ATOM 1061 C CA . ARG A 1 134 ? 22.940 14.903 -10.333 1.00 72.62 134 ARG A CA 1
ATOM 1062 C C . ARG A 1 134 ? 21.470 14.627 -10.048 1.00 72.62 134 ARG A C 1
ATOM 1064 O O . ARG A 1 134 ? 21.006 14.781 -8.921 1.00 72.62 134 ARG A O 1
ATOM 1071 N N . THR A 1 135 ? 20.755 14.187 -11.078 1.00 78.25 135 THR A N 1
ATOM 1072 C CA . THR A 1 135 ? 19.342 13.810 -10.985 1.00 78.25 135 THR A CA 1
ATOM 1073 C C . THR A 1 135 ? 19.187 12.304 -11.161 1.00 78.25 135 THR A C 1
ATOM 1075 O O . THR A 1 135 ? 19.663 11.733 -12.140 1.00 78.25 135 THR A O 1
ATOM 1078 N N . THR A 1 136 ? 18.499 11.656 -10.224 1.00 81.44 136 THR A N 1
ATOM 1079 C CA . THR A 1 136 ? 18.125 10.241 -10.300 1.00 81.44 136 THR A CA 1
ATOM 1080 C C . THR A 1 136 ? 16.633 10.137 -10.570 1.00 81.44 136 THR A C 1
ATOM 1082 O O . THR A 1 136 ? 15.819 10.582 -9.762 1.00 81.44 136 THR A O 1
ATOM 1085 N N . LEU A 1 137 ? 16.271 9.534 -11.700 1.00 84.69 137 LEU A N 1
ATOM 1086 C CA . LEU A 1 137 ? 14.884 9.210 -12.011 1.00 84.69 137 LEU A CA 1
ATOM 1087 C C . LEU A 1 137 ? 14.540 7.840 -11.421 1.00 84.69 137 LEU A C 1
ATOM 1089 O O . LEU A 1 137 ? 15.090 6.819 -11.830 1.00 84.69 137 LEU A O 1
ATOM 1093 N N . LEU A 1 138 ? 13.589 7.818 -10.495 1.00 86.25 138 LEU A N 1
ATOM 1094 C CA . LEU A 1 138 ? 13.047 6.610 -9.890 1.00 86.25 138 LEU A CA 1
ATOM 1095 C C . LEU A 1 138 ? 11.609 6.394 -10.338 1.00 86.25 138 LEU A C 1
ATOM 1097 O O . LEU A 1 138 ? 10.826 7.335 -10.451 1.00 86.25 138 LEU A O 1
ATOM 1101 N N . LYS A 1 139 ? 11.243 5.132 -10.554 1.00 86.12 139 LYS A N 1
ATOM 1102 C CA . LYS A 1 139 ? 9.859 4.739 -10.815 1.00 86.12 139 LYS A CA 1
ATOM 1103 C C . LYS A 1 139 ? 9.330 3.960 -9.623 1.00 86.12 139 LYS A C 1
ATOM 1105 O O . LYS A 1 139 ? 9.794 2.858 -9.346 1.00 86.12 139 LYS A O 1
ATOM 1110 N N . ILE A 1 140 ? 8.358 4.532 -8.921 1.00 85.75 140 ILE A N 1
ATOM 1111 C CA . ILE A 1 140 ? 7.746 3.932 -7.736 1.00 85.75 140 ILE A CA 1
ATOM 1112 C C . ILE A 1 140 ? 6.387 3.364 -8.124 1.00 85.75 140 ILE A C 1
ATOM 1114 O O . ILE A 1 140 ? 5.481 4.102 -8.511 1.00 85.75 140 ILE A O 1
ATOM 1118 N N . LYS A 1 141 ? 6.225 2.045 -7.997 1.00 82.62 141 LYS A N 1
ATOM 1119 C CA . LYS A 1 141 ? 4.925 1.388 -8.150 1.00 82.62 141 LYS A CA 1
ATOM 1120 C C . LYS A 1 141 ? 4.192 1.407 -6.815 1.00 82.62 141 LYS A C 1
ATOM 1122 O O . LYS A 1 141 ? 4.659 0.830 -5.838 1.00 82.62 141 LYS A O 1
ATOM 1127 N N . ALA A 1 142 ? 3.026 2.036 -6.788 1.00 81.31 142 ALA A N 1
ATOM 1128 C CA . ALA A 1 142 ? 2.141 2.039 -5.635 1.00 81.31 142 ALA A CA 1
ATOM 1129 C C . ALA A 1 142 ? 0.732 1.646 -6.083 1.00 81.31 142 ALA A C 1
ATOM 1131 O O . ALA A 1 142 ? 0.118 2.301 -6.930 1.00 81.31 142 ALA A O 1
ATOM 1132 N N . TYR A 1 143 ? 0.216 0.561 -5.505 1.00 77.75 143 TYR A N 1
ATOM 1133 C CA . TYR A 1 143 ? -1.016 -0.087 -5.960 1.00 77.75 143 TYR A CA 1
ATOM 1134 C C . TYR A 1 143 ? -0.917 -0.486 -7.449 1.00 77.75 143 TYR A C 1
ATOM 1136 O O . TYR A 1 143 ? -0.006 -1.223 -7.829 1.00 77.75 143 TYR A O 1
ATOM 1144 N N . ASN A 1 144 ? -1.830 0.009 -8.292 1.00 73.38 144 ASN A N 1
ATOM 1145 C CA . ASN A 1 144 ? -1.840 -0.226 -9.742 1.00 73.38 144 ASN A CA 1
ATOM 1146 C C . ASN A 1 144 ? -1.210 0.920 -10.547 1.00 73.38 144 ASN A C 1
ATOM 1148 O O . ASN A 1 144 ? -1.240 0.885 -11.773 1.00 73.38 144 ASN A O 1
ATOM 1152 N N . ASN A 1 145 ? -0.666 1.932 -9.875 1.00 80.75 145 ASN A N 1
ATOM 1153 C CA . ASN A 1 145 ? -0.130 3.118 -10.524 1.00 80.75 145 ASN A CA 1
ATOM 1154 C C . ASN A 1 145 ? 1.385 3.167 -10.379 1.00 80.75 145 ASN A C 1
ATOM 1156 O O . ASN A 1 145 ? 1.947 2.669 -9.399 1.00 80.75 145 ASN A O 1
ATOM 1160 N N . VAL A 1 146 ? 2.033 3.822 -11.334 1.00 81.94 146 VAL A N 1
ATOM 1161 C CA . VAL A 1 146 ? 3.457 4.126 -11.256 1.00 81.94 146 VAL A CA 1
ATOM 1162 C C . VAL A 1 146 ? 3.655 5.629 -11.228 1.00 81.94 146 VAL A C 1
ATOM 1164 O O . VAL A 1 146 ? 3.007 6.370 -11.962 1.00 81.94 146 VAL A O 1
ATOM 1167 N N . TYR A 1 147 ? 4.548 6.052 -10.348 1.00 87.25 147 TYR A N 1
ATOM 1168 C CA . TYR A 1 147 ? 4.924 7.434 -10.118 1.00 87.25 147 TYR A CA 1
ATOM 1169 C C . TYR A 1 147 ? 6.373 7.614 -10.541 1.00 87.25 147 TYR A C 1
ATOM 1171 O O . TYR A 1 147 ? 7.219 6.774 -10.226 1.00 87.25 147 TYR A O 1
ATOM 1179 N N . SER A 1 148 ? 6.654 8.703 -11.249 1.00 88.56 148 SER A N 1
ATOM 1180 C CA . SER A 1 148 ? 8.023 9.076 -11.600 1.00 88.56 148 SER A CA 1
ATOM 1181 C C . SER A 1 148 ? 8.521 10.095 -10.585 1.00 88.56 148 SER A C 1
ATOM 1183 O O . SER A 1 148 ? 7.906 11.142 -10.401 1.00 88.56 148 SER A O 1
ATOM 1185 N N . CYS A 1 149 ? 9.615 9.780 -9.905 1.00 88.62 149 CYS A N 1
ATOM 1186 C CA . CYS A 1 149 ? 10.247 10.637 -8.915 1.00 88.62 149 CYS A CA 1
ATOM 1187 C C . CYS A 1 149 ? 11.631 11.037 -9.423 1.00 88.62 149 CYS A C 1
ATOM 1189 O O . CYS A 1 149 ? 12.535 10.209 -9.468 1.00 88.62 149 CYS A O 1
ATOM 1191 N N . ASN A 1 150 ? 11.795 12.302 -9.797 1.00 88.88 150 ASN A N 1
ATOM 1192 C CA . ASN A 1 150 ? 13.099 12.883 -10.095 1.00 88.88 150 ASN A CA 1
ATOM 1193 C C . ASN A 1 150 ? 13.693 13.430 -8.801 1.00 88.88 150 ASN A C 1
ATOM 1195 O O . ASN A 1 150 ? 13.118 14.345 -8.211 1.00 88.88 150 ASN A O 1
ATOM 1199 N N . VAL A 1 151 ? 14.808 12.856 -8.360 1.00 88.56 151 VAL A N 1
ATOM 1200 C CA . VAL A 1 151 ? 15.536 13.267 -7.157 1.00 88.56 151 VAL A CA 1
ATOM 1201 C C . VAL A 1 151 ? 16.830 13.948 -7.580 1.00 88.56 151 VAL A C 1
ATOM 1203 O O . VAL A 1 151 ? 17.730 13.283 -8.090 1.00 88.56 151 VAL A O 1
ATOM 1206 N N . SER A 1 152 ? 16.923 15.252 -7.361 1.00 86.88 152 SER A N 1
ATOM 1207 C CA . SER A 1 152 ? 18.135 16.045 -7.560 1.00 86.88 152 SER A CA 1
ATOM 1208 C C . SER A 1 152 ? 18.805 16.285 -6.210 1.00 86.88 152 SER A C 1
ATOM 1210 O O . SER A 1 152 ? 18.134 16.612 -5.230 1.00 86.88 152 SER A O 1
ATOM 1212 N N . VAL A 1 153 ? 20.118 16.088 -6.142 1.00 83.31 153 VAL A N 1
ATOM 1213 C CA . VAL A 1 153 ? 20.900 16.248 -4.907 1.00 83.31 153 VAL A CA 1
ATOM 1214 C C . VAL A 1 153 ? 21.581 17.608 -4.946 1.00 83.31 153 VAL A C 1
ATOM 1216 O O . VAL A 1 153 ? 22.451 17.822 -5.787 1.00 83.31 153 VAL A O 1
ATOM 1219 N N . GLU A 1 154 ? 21.177 18.520 -4.064 1.00 80.38 154 GLU A N 1
ATOM 1220 C CA . GLU A 1 154 ? 21.769 19.863 -3.979 1.00 80.38 154 GLU A CA 1
ATOM 1221 C C . GLU A 1 154 ? 22.970 19.880 -3.029 1.00 80.38 154 GLU A C 1
ATOM 1223 O O . GLU A 1 154 ? 23.983 20.526 -3.296 1.00 80.38 154 GLU A O 1
ATOM 1228 N N . SER A 1 155 ? 22.881 19.127 -1.932 1.00 73.62 155 SER A N 1
ATOM 1229 C CA . SER A 1 155 ? 23.966 18.941 -0.971 1.00 73.62 155 SER A CA 1
ATOM 1230 C C . SER A 1 155 ? 23.856 17.573 -0.291 1.00 73.62 155 SER A C 1
ATOM 1232 O O . SER A 1 155 ? 22.926 16.809 -0.544 1.00 73.62 155 SER A O 1
ATOM 1234 N N . LYS A 1 156 ? 24.789 17.243 0.613 1.00 71.56 156 LYS A N 1
ATOM 1235 C CA . LYS A 1 156 ? 24.793 15.954 1.339 1.00 71.56 156 LYS A CA 1
ATOM 1236 C C . LYS A 1 156 ? 23.491 15.659 2.101 1.00 71.56 156 LYS A C 1
ATOM 1238 O O . LYS A 1 156 ? 23.218 14.498 2.393 1.00 71.56 156 LYS A O 1
ATOM 1243 N N . SER A 1 157 ? 22.718 16.685 2.452 1.00 78.69 157 SER A N 1
ATOM 1244 C CA . SER A 1 157 ? 21.474 16.564 3.223 1.00 78.69 157 SER A CA 1
ATOM 1245 C C . SER A 1 157 ? 20.267 17.231 2.564 1.00 78.69 157 SER A C 1
ATOM 1247 O O . SER A 1 157 ? 19.178 17.188 3.134 1.00 78.69 157 SER A O 1
ATOM 1249 N N . GLU A 1 158 ? 20.433 17.842 1.390 1.00 83.12 158 GLU A N 1
ATOM 1250 C CA . GLU A 1 158 ? 19.371 18.581 0.705 1.00 83.12 158 GLU A CA 1
ATOM 1251 C C . GLU A 1 158 ? 19.062 17.947 -0.646 1.00 83.12 158 GLU A C 1
ATOM 1253 O O . GLU A 1 158 ? 19.938 17.717 -1.484 1.00 83.12 158 GLU A O 1
ATOM 1258 N N . PHE A 1 159 ? 17.777 17.663 -0.837 1.00 86.81 159 PHE A N 1
ATOM 1259 C CA . PHE A 1 159 ? 17.254 16.960 -1.994 1.00 86.81 159 PHE A CA 1
ATOM 1260 C C . PHE A 1 159 ? 16.065 17.734 -2.547 1.00 86.81 159 PHE A C 1
ATOM 1262 O O . PHE A 1 159 ? 15.111 18.017 -1.818 1.00 86.81 159 PHE A O 1
ATOM 1269 N N . MET A 1 160 ? 16.075 18.003 -3.848 1.00 87.69 160 MET A N 1
ATOM 1270 C CA . MET A 1 160 ? 14.889 18.448 -4.566 1.00 87.69 160 MET A CA 1
ATOM 1271 C C . MET A 1 160 ? 14.209 17.230 -5.185 1.00 87.69 160 MET A C 1
ATOM 1273 O O . MET A 1 160 ? 14.816 16.495 -5.960 1.00 87.69 160 MET A O 1
ATOM 1277 N N . VAL A 1 161 ? 12.934 17.013 -4.859 1.00 90.00 161 VAL A N 1
ATOM 1278 C CA . VAL A 1 161 ? 12.166 15.888 -5.403 1.00 90.00 161 VAL A CA 1
ATOM 1279 C C . VAL A 1 161 ? 10.978 16.396 -6.198 1.00 90.00 161 VAL A C 1
ATOM 1281 O O . VAL A 1 161 ? 10.118 17.099 -5.670 1.00 90.00 161 VAL A O 1
ATOM 1284 N N . ARG A 1 162 ? 10.891 15.992 -7.465 1.00 89.12 162 ARG A N 1
ATOM 1285 C CA . ARG A 1 162 ? 9.701 16.190 -8.297 1.00 89.12 162 ARG A CA 1
ATOM 1286 C C . ARG A 1 162 ? 8.992 14.860 -8.477 1.00 89.12 162 ARG A C 1
ATOM 1288 O O . ARG A 1 162 ? 9.578 13.914 -8.996 1.00 89.12 162 ARG A O 1
ATOM 1295 N N . VAL A 1 163 ? 7.736 14.797 -8.045 1.00 88.62 163 VAL A N 1
ATOM 1296 C CA . VAL A 1 163 ? 6.874 13.623 -8.209 1.00 88.62 163 VAL A CA 1
ATOM 1297 C C . VAL A 1 163 ? 5.859 13.920 -9.302 1.00 88.62 163 VAL A C 1
ATOM 1299 O O . VAL A 1 163 ? 5.027 14.814 -9.158 1.00 88.62 163 VAL A O 1
ATOM 1302 N N . GLU A 1 164 ? 5.916 13.159 -10.384 1.00 85.88 164 GLU A N 1
ATOM 1303 C CA . GLU A 1 164 ? 4.947 13.218 -11.471 1.00 85.88 164 GLU A CA 1
ATOM 1304 C C . GLU A 1 164 ? 3.926 12.087 -11.332 1.00 85.88 164 GLU A C 1
ATOM 1306 O O . GLU A 1 164 ? 4.252 10.972 -10.913 1.00 85.88 164 GLU A O 1
ATOM 1311 N N . GLY A 1 165 ? 2.671 12.441 -11.626 1.00 66.56 165 GLY A N 1
ATOM 1312 C CA . GLY A 1 165 ? 1.462 11.716 -11.246 1.00 66.56 165 GLY A CA 1
ATOM 1313 C C . GLY A 1 165 ? 1.335 10.281 -11.768 1.00 66.56 165 GLY A C 1
ATOM 1314 O O . GLY A 1 165 ? 2.199 9.781 -12.488 1.00 66.56 165 GLY A O 1
ATOM 1315 N N . PRO A 1 166 ? 0.231 9.607 -11.394 1.00 67.94 166 PRO A N 1
ATOM 1316 C CA . PRO A 1 166 ? 0.054 8.196 -11.684 1.00 67.94 166 PRO A CA 1
ATOM 1317 C C . PRO A 1 166 ? -0.043 7.971 -13.193 1.00 67.94 166 PRO A C 1
ATOM 1319 O O . PRO A 1 166 ? -1.000 8.398 -13.836 1.00 67.94 166 PRO A O 1
ATOM 1322 N N . GLN A 1 167 ? 0.932 7.259 -13.741 1.00 61.50 167 GLN A N 1
ATOM 1323 C CA . GLN A 1 167 ? 0.889 6.718 -15.091 1.00 61.50 167 GLN A CA 1
ATOM 1324 C C . GLN A 1 167 ? 0.620 5.211 -14.987 1.00 61.50 167 GLN A C 1
ATOM 1326 O O . GLN A 1 167 ? 1.213 4.511 -14.158 1.00 61.50 167 GLN A O 1
ATOM 1331 N N . LEU A 1 168 ? -0.319 4.711 -15.792 1.00 51.31 168 LEU A N 1
ATOM 1332 C CA . LEU A 1 168 ? -0.565 3.276 -15.916 1.00 51.31 168 LEU A CA 1
ATOM 1333 C C . LEU A 1 168 ? 0.558 2.682 -16.766 1.00 51.31 168 LEU A C 1
ATOM 1335 O O . LEU A 1 168 ? 0.670 2.983 -17.950 1.00 51.31 168 LEU A O 1
ATOM 1339 N N . PHE A 1 169 ? 1.386 1.843 -16.156 1.00 48.91 169 PHE A N 1
ATOM 1340 C CA . PHE A 1 169 ? 2.436 1.110 -16.849 1.00 48.91 169 PHE A CA 1
ATOM 1341 C C . PHE A 1 169 ? 2.466 -0.332 -16.364 1.00 48.91 169 PHE A C 1
ATOM 1343 O O . PHE A 1 169 ? 2.407 -0.604 -15.162 1.00 48.91 169 PHE A O 1
ATOM 1350 N N . GLU A 1 170 ? 2.625 -1.251 -17.306 1.00 36.53 170 GLU A N 1
ATOM 1351 C CA . GLU A 1 170 ? 2.943 -2.643 -17.030 1.00 36.53 170 GLU A CA 1
ATOM 1352 C C . GLU A 1 170 ? 4.468 -2.789 -17.008 1.00 36.53 170 GLU A C 1
ATOM 1354 O O . GLU A 1 170 ? 5.149 -2.569 -18.011 1.00 36.53 170 GLU A O 1
ATOM 1359 N N . PHE A 1 171 ? 5.020 -3.083 -15.832 1.00 44.97 171 PHE A N 1
ATOM 1360 C CA . PHE A 1 171 ? 6.448 -3.345 -15.675 1.00 44.97 171 PHE A CA 1
ATOM 1361 C C . PHE A 1 171 ? 6.700 -4.846 -15.714 1.00 44.97 171 PHE A C 1
ATOM 1363 O O . PHE A 1 171 ? 6.138 -5.589 -14.913 1.00 44.97 171 PHE A O 1
ATOM 1370 N N . VAL A 1 172 ? 7.596 -5.254 -16.610 1.00 38.28 172 VAL A N 1
ATOM 1371 C CA . VAL A 1 172 ? 8.290 -6.542 -16.549 1.00 38.28 172 VAL A CA 1
ATOM 1372 C C . VAL A 1 172 ? 9.487 -6.326 -15.625 1.00 38.28 172 VAL A C 1
ATOM 1374 O O . VAL A 1 172 ? 10.323 -5.473 -15.919 1.00 38.28 172 VAL A O 1
ATOM 1377 N N . SER A 1 173 ? 9.545 -7.010 -14.481 1.00 36.97 173 SER A N 1
ATOM 1378 C CA . SER A 1 173 ? 10.725 -6.947 -13.614 1.00 36.97 173 SER A CA 1
ATOM 1379 C C . SER A 1 173 ? 11.874 -7.711 -14.265 1.00 36.97 173 SER A C 1
ATOM 1381 O O . SER A 1 173 ? 11.727 -8.894 -14.567 1.00 36.97 173 SER A O 1
ATOM 1383 N N . GLU A 1 174 ? 13.028 -7.073 -14.432 1.00 42.50 174 GLU A N 1
ATOM 1384 C CA . GLU A 1 174 ? 14.283 -7.793 -14.646 1.00 42.50 174 GLU A CA 1
ATOM 1385 C C . GLU A 1 174 ? 14.640 -8.507 -13.341 1.00 42.50 174 GLU A C 1
ATOM 1387 O O . GLU A 1 174 ? 15.095 -7.890 -12.381 1.00 42.50 174 GLU A O 1
ATOM 1392 N N . GLY A 1 175 ? 14.335 -9.802 -13.270 1.00 35.38 175 GLY A N 1
ATOM 1393 C CA . GLY A 1 175 ? 14.554 -10.570 -12.048 1.00 35.38 175 GLY A CA 1
ATOM 1394 C C . GLY A 1 175 ? 14.024 -11.997 -12.065 1.00 35.38 175 GLY A C 1
ATOM 1395 O O . GLY A 1 175 ? 13.460 -12.422 -11.067 1.00 35.38 175 GLY A O 1
ATOM 1396 N N . SER A 1 176 ? 14.138 -12.703 -13.191 1.00 32.34 176 SER A N 1
ATOM 1397 C CA . SER A 1 176 ? 14.307 -14.165 -13.335 1.00 32.34 176 SER A CA 1
ATOM 1398 C C . SER A 1 176 ? 13.959 -14.550 -14.776 1.00 32.34 176 SER A C 1
ATOM 1400 O O . SER A 1 176 ? 12.911 -14.179 -15.283 1.00 32.34 176 SER A O 1
ATOM 1402 N N . GLU A 1 177 ? 14.890 -15.256 -15.422 1.00 29.03 177 GLU A N 1
ATOM 1403 C CA . GLU A 1 177 ? 14.821 -15.790 -16.793 1.00 29.03 177 GLU A CA 1
ATOM 1404 C C . GLU A 1 177 ? 14.933 -14.781 -17.954 1.00 29.03 177 GLU A C 1
ATOM 1406 O O . GLU A 1 177 ? 13.965 -14.241 -18.471 1.00 29.03 177 GLU A O 1
ATOM 1411 N N . GLY A 1 178 ? 16.175 -14.624 -18.430 1.00 27.91 178 GLY A N 1
ATOM 1412 C CA . GLY A 1 178 ? 16.487 -14.350 -19.834 1.00 27.91 178 GLY A CA 1
ATOM 1413 C C . GLY A 1 178 ? 16.214 -12.934 -20.341 1.00 27.91 178 GLY A C 1
ATOM 1414 O O . GLY A 1 178 ? 15.101 -12.592 -20.729 1.00 27.91 178 GLY A O 1
ATOM 1415 N N . LEU A 1 179 ? 17.288 -12.157 -20.525 1.00 29.52 179 LEU A N 1
ATOM 1416 C CA . LEU A 1 179 ? 17.331 -11.145 -21.581 1.00 29.52 179 LEU A CA 1
ATOM 1417 C C . LEU A 1 179 ? 17.011 -11.821 -22.923 1.00 29.52 179 LEU A C 1
ATOM 1419 O O . LEU A 1 179 ? 17.890 -12.367 -23.578 1.00 29.52 179 LEU A O 1
ATOM 1423 N N . ASN A 1 180 ? 15.740 -11.801 -23.301 1.00 29.44 180 ASN A N 1
ATOM 1424 C CA . ASN A 1 180 ? 15.244 -11.898 -24.664 1.00 29.44 180 ASN A CA 1
ATOM 1425 C C . ASN A 1 180 ? 13.845 -11.265 -24.699 1.00 29.44 180 ASN A C 1
ATOM 1427 O O . ASN A 1 180 ? 12.876 -11.886 -25.124 1.00 29.44 180 ASN A O 1
ATOM 1431 N N . LYS A 1 181 ? 13.733 -9.973 -24.358 1.00 33.56 181 LYS A N 1
ATOM 1432 C CA . LYS A 1 181 ? 12.867 -9.147 -25.207 1.00 33.56 181 LYS A CA 1
ATOM 1433 C C . LYS A 1 181 ? 13.632 -8.994 -26.511 1.00 33.56 181 LYS A C 1
ATOM 1435 O O . LYS A 1 181 ? 14.422 -8.068 -26.684 1.00 33.56 181 LYS A O 1
ATOM 1440 N N . GLY A 1 182 ? 13.466 -10.004 -27.366 1.00 34.84 182 GLY A N 1
ATOM 1441 C CA . GLY A 1 182 ? 13.876 -9.930 -28.753 1.00 34.84 182 GLY A CA 1
ATOM 1442 C C . GLY A 1 182 ? 13.308 -8.653 -29.371 1.00 34.84 182 GLY A C 1
ATOM 1443 O O . GLY A 1 182 ? 12.383 -8.041 -28.818 1.00 34.84 182 GLY A O 1
ATOM 1444 N N . PRO A 1 183 ? 13.856 -8.214 -30.508 1.00 39.97 183 PRO A N 1
ATOM 1445 C CA . PRO A 1 183 ? 13.207 -7.146 -31.244 1.00 39.97 183 PRO A CA 1
ATOM 1446 C C . PRO A 1 183 ? 11.746 -7.561 -31.503 1.00 39.97 183 PRO A C 1
ATOM 1448 O O . PRO A 1 183 ? 11.446 -8.755 -31.465 1.00 39.97 183 PRO A O 1
ATOM 1451 N N . SER A 1 184 ? 10.836 -6.594 -31.702 1.00 48.47 184 SER A N 1
ATOM 1452 C CA . SER A 1 184 ? 9.462 -6.875 -32.167 1.00 48.47 184 SER A CA 1
ATOM 1453 C C . SER A 1 184 ? 9.500 -8.081 -33.107 1.00 48.47 184 SER A C 1
ATOM 1455 O O . SER A 1 184 ? 10.368 -8.044 -33.982 1.00 48.47 184 SER A O 1
ATOM 1457 N N . GLU A 1 185 ? 8.660 -9.107 -32.922 1.00 58.91 185 GLU A N 1
ATOM 1458 C CA . GLU A 1 185 ? 8.829 -10.433 -33.566 1.00 58.91 185 GLU A CA 1
ATOM 1459 C C . GLU A 1 185 ? 9.151 -10.356 -35.074 1.00 58.91 185 GLU A C 1
ATOM 1461 O O . GLU A 1 185 ? 9.853 -11.212 -35.607 1.00 58.91 185 GLU A O 1
ATOM 1466 N N . ASN A 1 186 ? 8.773 -9.250 -35.725 1.00 77.12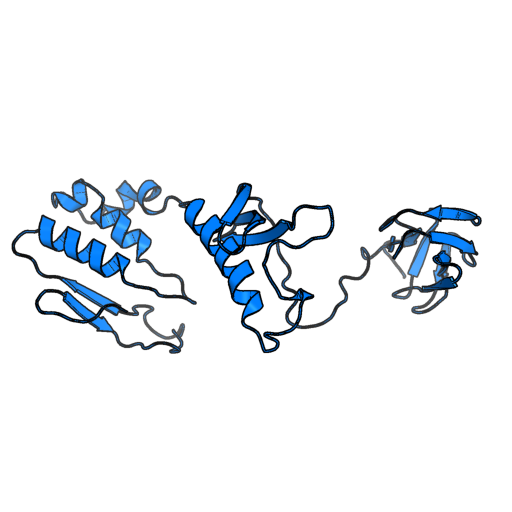 186 ASN A N 1
ATOM 1467 C CA . ASN A 1 186 ? 8.995 -8.974 -37.136 1.00 77.12 186 ASN A CA 1
ATOM 1468 C C . ASN A 1 186 ? 10.015 -7.875 -37.498 1.00 77.12 186 ASN A C 1
ATOM 1470 O O . ASN A 1 186 ? 9.918 -7.322 -38.589 1.00 77.12 186 ASN A O 1
ATOM 1474 N N . SER A 1 187 ? 10.972 -7.464 -36.664 1.00 84.19 187 SER A N 1
ATOM 1475 C CA . SER A 1 187 ? 12.007 -6.521 -37.138 1.00 84.19 187 SER A CA 1
ATOM 1476 C C . SER A 1 187 ? 13.346 -6.668 -36.432 1.00 84.19 187 SER A C 1
ATOM 1478 O O . SER A 1 187 ? 13.450 -7.356 -35.427 1.00 84.19 187 SER A O 1
ATOM 1480 N N . VAL A 1 188 ? 14.395 -6.034 -36.956 1.00 86.62 188 VAL A N 1
ATOM 1481 C CA . VAL A 1 188 ? 15.679 -5.849 -36.267 1.00 86.62 188 VAL A CA 1
ATOM 1482 C C . VAL A 1 188 ? 15.975 -4.362 -36.171 1.00 86.62 188 VAL A C 1
ATOM 1484 O O . VAL A 1 188 ? 15.894 -3.632 -37.160 1.00 86.62 188 VAL A O 1
ATOM 1487 N N . LEU A 1 189 ? 16.313 -3.916 -34.963 1.00 89.44 189 LEU A N 1
ATOM 1488 C CA . LEU A 1 189 ? 16.607 -2.520 -34.657 1.00 89.44 189 LEU A CA 1
ATOM 1489 C C . LEU A 1 189 ? 18.115 -2.256 -34.660 1.00 89.44 189 LEU A C 1
ATOM 1491 O O . LEU A 1 189 ? 18.914 -3.154 -34.397 1.00 89.44 189 LEU A O 1
ATOM 1495 N N . SER A 1 190 ? 18.492 -1.000 -34.896 1.00 85.00 190 SER A N 1
ATOM 1496 C CA . SER A 1 190 ? 19.872 -0.547 -34.749 1.00 85.00 190 SER A CA 1
ATOM 1497 C C . SER A 1 190 ? 20.280 -0.556 -33.270 1.00 85.00 190 SER A C 1
ATOM 1499 O O . SER A 1 190 ? 19.647 0.154 -32.479 1.00 85.00 190 SER A O 1
ATOM 1501 N N . PRO A 1 191 ? 21.327 -1.310 -32.878 1.00 78.69 191 PRO A N 1
ATOM 1502 C CA . PRO A 1 191 ? 21.771 -1.386 -31.484 1.00 78.69 191 PRO A CA 1
ATOM 1503 C C . PRO A 1 191 ? 22.430 -0.084 -31.007 1.00 78.69 191 PRO A C 1
ATOM 1505 O O . PRO A 1 191 ? 22.422 0.215 -29.819 1.00 78.69 191 PRO A O 1
ATOM 1508 N N . MET A 1 192 ? 22.984 0.696 -31.937 1.00 86.94 192 MET A N 1
ATOM 1509 C CA . MET A 1 192 ? 23.652 1.977 -31.699 1.00 86.94 192 MET A CA 1
ATOM 1510 C C . MET A 1 192 ? 23.532 2.870 -32.942 1.00 86.94 192 MET A C 1
ATOM 1512 O O . MET A 1 192 ? 23.246 2.348 -34.025 1.00 86.94 192 MET A O 1
ATOM 1516 N N . PRO A 1 193 ? 23.736 4.197 -32.838 1.00 89.31 193 PRO A N 1
ATOM 1517 C CA . PRO A 1 193 ? 23.889 5.041 -34.015 1.00 89.31 193 PRO A CA 1
ATOM 1518 C C . PRO A 1 193 ? 25.062 4.544 -34.865 1.00 89.31 193 PRO A C 1
ATOM 1520 O O . PRO A 1 193 ? 26.175 4.387 -34.361 1.00 89.31 193 PRO A O 1
ATOM 1523 N N . CYS A 1 194 ? 24.813 4.253 -36.136 1.00 91.81 194 CYS A N 1
ATOM 1524 C CA . CYS A 1 194 ? 25.794 3.613 -37.008 1.00 91.81 194 CYS A CA 1
ATOM 1525 C C . CYS A 1 194 ? 25.631 4.048 -38.464 1.00 91.81 194 CYS A C 1
ATOM 1527 O O . CYS A 1 194 ? 24.625 4.648 -38.844 1.00 91.81 194 CYS A O 1
ATOM 1529 N N . ARG A 1 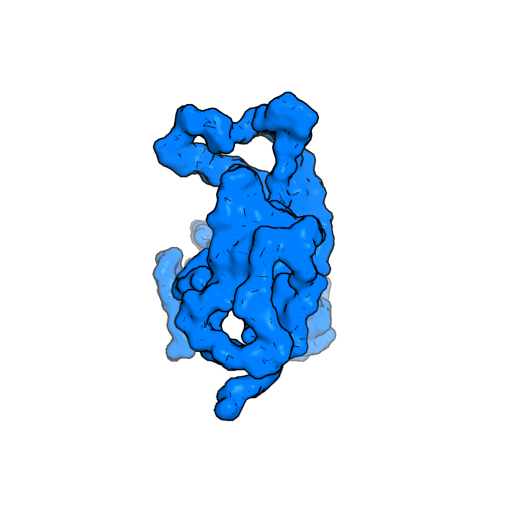195 ? 26.636 3.754 -39.288 1.00 93.12 195 ARG A N 1
ATOM 1530 C CA . ARG A 1 195 ? 26.570 3.875 -40.745 1.00 93.12 195 ARG A CA 1
ATOM 1531 C C . ARG A 1 195 ? 26.409 2.487 -41.350 1.00 93.12 195 ARG A C 1
ATOM 1533 O O . ARG A 1 195 ? 27.126 1.575 -40.960 1.00 93.12 195 ARG A O 1
ATOM 1540 N N . VAL A 1 196 ? 25.514 2.303 -42.314 1.00 93.88 196 VAL A N 1
ATOM 1541 C CA . VAL A 1 196 ? 25.401 1.015 -43.016 1.00 93.88 196 VAL A CA 1
ATOM 1542 C C . VAL A 1 196 ? 26.643 0.816 -43.887 1.00 93.88 196 VAL A C 1
ATOM 1544 O O . VAL A 1 196 ? 26.876 1.603 -44.803 1.00 93.88 196 VAL A O 1
ATOM 1547 N N . SER A 1 197 ? 27.443 -0.211 -43.593 1.00 92.19 197 SER A N 1
ATOM 1548 C CA . SER A 1 197 ? 28.611 -0.586 -44.398 1.00 92.19 197 SER A CA 1
ATOM 1549 C C . SER A 1 197 ? 28.156 -1.406 -45.602 1.00 92.19 197 SER A C 1
ATOM 1551 O O . SER A 1 197 ? 28.414 -1.018 -46.737 1.00 92.19 197 SER A O 1
ATOM 1553 N N . GLN A 1 198 ? 27.411 -2.494 -45.361 1.00 90.94 198 GLN A N 1
ATOM 1554 C CA . GLN A 1 198 ? 26.969 -3.421 -46.408 1.00 90.94 198 GLN A CA 1
ATOM 1555 C C . GLN A 1 198 ? 25.599 -4.036 -46.113 1.00 90.94 198 GLN A C 1
ATOM 1557 O O . GLN A 1 198 ? 25.259 -4.303 -44.954 1.00 90.94 198 GLN A O 1
ATOM 1562 N N . VAL A 1 199 ? 24.841 -4.335 -47.171 1.00 93.25 199 VAL A N 1
ATOM 1563 C CA . VAL A 1 199 ? 23.555 -5.050 -47.084 1.00 93.25 199 VAL A CA 1
ATOM 1564 C C . VAL A 1 199 ? 23.586 -6.297 -47.980 1.00 93.25 199 VAL A C 1
ATOM 1566 O O . VAL A 1 199 ? 23.213 -6.228 -49.149 1.00 93.25 199 VAL A O 1
ATOM 1569 N N . PRO A 1 200 ? 24.022 -7.461 -47.461 1.00 90.12 200 PRO A N 1
ATOM 1570 C CA . PRO A 1 200 ? 24.238 -8.663 -48.273 1.00 90.12 200 PRO A CA 1
ATOM 1571 C C . PRO A 1 200 ? 22.959 -9.451 -48.619 1.00 90.12 200 PRO A C 1
ATOM 1573 O O . PRO A 1 200 ? 23.049 -10.519 -49.220 1.00 90.12 200 PRO A O 1
ATOM 1576 N N . ILE A 1 201 ? 21.781 -8.953 -48.238 1.00 92.56 201 ILE A N 1
ATOM 1577 C CA . ILE A 1 201 ? 20.474 -9.605 -48.418 1.00 92.56 201 ILE A CA 1
ATOM 1578 C C . ILE A 1 201 ? 19.561 -8.773 -49.324 1.00 92.56 201 ILE A C 1
ATOM 1580 O O . ILE A 1 201 ? 19.727 -7.559 -49.457 1.00 92.56 201 ILE A O 1
ATOM 1584 N N . LYS A 1 202 ? 18.540 -9.410 -49.898 1.00 92.38 202 LYS A N 1
ATOM 1585 C CA . LYS A 1 202 ? 17.482 -8.764 -50.680 1.00 92.38 202 LYS A CA 1
ATOM 1586 C C . LYS A 1 202 ? 16.113 -8.987 -50.047 1.00 92.38 202 LYS A C 1
ATOM 1588 O O . LYS A 1 202 ? 15.880 -9.942 -49.307 1.00 92.38 202 LYS A O 1
ATOM 1593 N N . VAL A 1 203 ? 15.179 -8.091 -50.360 1.00 92.12 203 VAL A N 1
ATOM 1594 C CA . VAL A 1 203 ? 13.769 -8.277 -49.997 1.00 92.12 203 VAL A CA 1
ATOM 1595 C C . VAL A 1 203 ? 13.256 -9.571 -50.635 1.00 92.12 203 VAL A C 1
ATOM 1597 O O . VAL A 1 203 ? 13.436 -9.791 -51.830 1.00 92.12 203 VAL A O 1
ATOM 1600 N N . GLY A 1 204 ? 12.619 -10.419 -49.829 1.00 89.38 204 GLY A N 1
ATOM 1601 C CA . GLY A 1 204 ? 12.130 -11.741 -50.211 1.00 89.38 204 GLY A CA 1
ATOM 1602 C C . GLY A 1 204 ? 13.052 -12.905 -49.835 1.00 89.38 204 GLY A C 1
ATOM 1603 O O . GLY A 1 204 ? 12.575 -14.043 -49.830 1.00 89.38 204 GLY A O 1
ATOM 1604 N N . ASP A 1 205 ? 14.313 -12.645 -49.475 1.00 90.50 205 ASP A N 1
ATOM 1605 C CA . ASP A 1 205 ? 15.264 -13.696 -49.101 1.00 90.50 205 ASP A CA 1
ATOM 1606 C C . ASP A 1 205 ? 14.838 -14.415 -47.814 1.00 90.50 205 ASP A C 1
ATOM 1608 O O . ASP A 1 205 ? 14.291 -13.807 -46.890 1.00 90.50 205 ASP A O 1
ATOM 1612 N N . ARG A 1 206 ? 15.113 -15.724 -47.747 1.00 90.62 206 ARG A N 1
ATOM 1613 C CA . ARG A 1 206 ? 14.984 -16.534 -46.527 1.00 90.62 206 ARG A CA 1
ATOM 1614 C C . ARG A 1 206 ? 16.361 -16.674 -45.878 1.00 90.62 206 ARG A C 1
ATOM 1616 O O . ARG A 1 206 ? 17.275 -17.225 -46.488 1.00 90.62 206 ARG A O 1
ATOM 1623 N N . VAL A 1 207 ? 16.505 -16.205 -44.642 1.00 91.06 207 VAL A N 1
ATOM 1624 C CA . VAL A 1 207 ? 17.761 -16.226 -43.879 1.00 91.06 207 VAL A CA 1
ATOM 1625 C C . VAL A 1 207 ? 17.568 -17.082 -42.633 1.00 91.06 207 VAL A C 1
ATOM 1627 O O . VAL A 1 207 ? 16.653 -16.843 -41.849 1.00 91.06 207 VAL A O 1
ATOM 1630 N N . LYS A 1 208 ? 18.429 -18.087 -42.442 1.00 88.94 208 LYS A N 1
ATOM 1631 C CA . LYS A 1 208 ? 18.405 -18.926 -41.235 1.00 88.94 208 LYS A CA 1
ATOM 1632 C C . LYS A 1 208 ? 18.903 -18.161 -40.009 1.00 88.94 208 LYS A C 1
ATOM 1634 O O . LYS A 1 208 ? 19.715 -17.241 -40.139 1.00 88.94 208 LYS A O 1
ATOM 1639 N N . LYS A 1 209 ? 18.502 -18.600 -38.815 1.00 88.50 209 LYS A N 1
ATOM 1640 C CA . LYS A 1 209 ? 19.000 -18.097 -37.530 1.00 88.50 209 LYS A CA 1
ATOM 1641 C C . LYS A 1 209 ? 20.530 -18.000 -37.528 1.00 88.50 209 LYS A C 1
ATOM 1643 O O . LYS A 1 209 ? 21.230 -18.960 -37.841 1.00 88.50 209 LYS A O 1
ATOM 1648 N N . GLY A 1 210 ? 21.048 -16.833 -37.152 1.00 85.06 210 GLY A N 1
ATOM 1649 C CA . GLY A 1 210 ? 22.479 -16.528 -37.121 1.00 85.06 210 GLY A CA 1
ATOM 1650 C C . GLY A 1 210 ? 23.082 -16.093 -38.462 1.00 85.06 210 GLY A C 1
ATOM 1651 O O . GLY A 1 210 ? 24.240 -15.671 -38.478 1.00 85.06 210 GLY A O 1
ATOM 1652 N N . GLY A 1 211 ? 22.319 -16.148 -39.560 1.00 88.69 211 GLY A N 1
ATOM 1653 C CA . GLY A 1 211 ? 22.723 -15.631 -40.866 1.00 88.69 211 GLY A CA 1
ATOM 1654 C C . GLY A 1 211 ? 22.917 -14.115 -40.856 1.00 88.69 211 GLY A C 1
ATOM 1655 O O . GLY A 1 211 ? 22.310 -13.404 -40.054 1.00 88.69 211 GLY A O 1
ATOM 1656 N N . VAL A 1 212 ? 23.794 -13.618 -41.729 1.00 91.94 212 VAL A N 1
ATOM 1657 C CA . VAL A 1 212 ? 24.131 -12.191 -41.808 1.00 91.94 212 VAL A CA 1
ATOM 1658 C C . VAL A 1 212 ? 23.012 -11.427 -42.508 1.00 91.94 212 VAL A C 1
ATOM 1660 O O . VAL A 1 212 ? 22.627 -11.779 -43.618 1.00 91.94 212 VAL A O 1
ATOM 1663 N N . LEU A 1 213 ? 22.522 -10.370 -41.863 1.00 91.81 213 LEU A N 1
ATOM 1664 C CA . LEU A 1 213 ? 21.479 -9.496 -42.394 1.00 91.81 213 LEU A CA 1
ATOM 1665 C C . LEU A 1 213 ? 22.037 -8.163 -42.899 1.00 91.81 213 LEU A C 1
ATOM 1667 O O . LEU A 1 213 ? 21.668 -7.699 -43.970 1.00 91.81 213 LEU A O 1
ATOM 1671 N N . MET A 1 214 ? 22.910 -7.525 -42.123 1.00 91.94 214 MET A N 1
ATOM 1672 C CA . MET A 1 214 ? 23.467 -6.209 -42.440 1.00 91.94 214 MET A CA 1
ATOM 1673 C C . MET A 1 214 ? 24.796 -6.032 -41.708 1.00 91.94 214 MET A C 1
ATOM 1675 O O . MET A 1 214 ? 24.967 -6.552 -40.606 1.00 91.94 214 MET A O 1
ATOM 1679 N N . ILE A 1 215 ? 25.732 -5.300 -42.300 1.00 91.50 215 ILE A N 1
ATOM 1680 C CA . ILE A 1 215 ? 26.992 -4.919 -41.658 1.00 91.50 215 ILE A CA 1
ATOM 1681 C C . ILE A 1 215 ? 26.947 -3.414 -41.441 1.00 91.50 215 ILE A C 1
ATOM 1683 O O . ILE A 1 215 ? 26.714 -2.651 -42.380 1.00 91.50 215 ILE A O 1
ATOM 1687 N N . VAL A 1 216 ? 27.153 -2.987 -40.200 1.00 92.75 216 VAL A N 1
ATOM 1688 C CA . VAL A 1 216 ? 27.127 -1.575 -39.817 1.00 92.75 216 VAL A CA 1
ATOM 1689 C C . VAL A 1 216 ? 28.469 -1.160 -39.235 1.00 92.75 216 VAL A C 1
ATOM 1691 O O . VAL A 1 216 ? 29.104 -1.918 -38.515 1.00 92.75 216 VAL A O 1
ATOM 1694 N N . GLU A 1 217 ? 28.903 0.051 -39.541 1.00 88.94 217 GLU A N 1
ATOM 1695 C CA . GLU A 1 217 ? 30.107 0.663 -39.006 1.00 88.94 217 GLU A CA 1
ATOM 1696 C C . GLU A 1 217 ? 29.726 1.638 -37.893 1.00 88.94 217 GLU A C 1
ATOM 1698 O O . GLU A 1 217 ? 28.935 2.566 -38.089 1.00 88.94 217 GLU A O 1
ATOM 1703 N N . ALA A 1 218 ? 30.313 1.458 -36.719 1.00 86.62 218 ALA A N 1
ATOM 1704 C CA . ALA A 1 218 ? 30.236 2.431 -35.646 1.00 86.62 218 ALA A CA 1
ATOM 1705 C C . ALA A 1 218 ? 31.524 2.394 -34.822 1.00 86.62 218 ALA A C 1
ATOM 1707 O O . ALA A 1 218 ? 32.163 1.358 -34.680 1.00 86.62 218 ALA A O 1
ATOM 1708 N N . MET A 1 219 ? 31.955 3.561 -34.332 1.00 85.62 219 MET A N 1
ATOM 1709 C CA . MET A 1 219 ? 33.219 3.707 -33.592 1.00 85.62 219 MET A CA 1
ATOM 1710 C C . MET A 1 219 ? 34.454 3.135 -34.328 1.00 85.62 219 MET A C 1
ATOM 1712 O O . MET A 1 219 ? 35.363 2.606 -33.696 1.00 85.62 219 MET A O 1
ATOM 1716 N N . LYS A 1 220 ? 34.510 3.275 -35.665 1.00 83.25 220 LYS A N 1
ATOM 1717 C CA . LYS A 1 220 ? 35.561 2.719 -36.552 1.00 83.25 220 LYS A CA 1
ATOM 1718 C C . LYS A 1 220 ? 35.650 1.184 -36.552 1.00 83.25 220 LYS A C 1
ATOM 1720 O O . LYS A 1 220 ? 36.677 0.630 -36.940 1.00 83.25 220 LYS A O 1
ATOM 1725 N N . MET A 1 221 ? 34.594 0.505 -36.115 1.00 85.31 221 MET A N 1
ATOM 1726 C CA . MET A 1 221 ? 34.489 -0.948 -36.115 1.00 85.31 221 MET A CA 1
ATOM 1727 C C . MET A 1 221 ? 33.255 -1.409 -36.883 1.00 85.31 221 MET A C 1
ATOM 1729 O O . MET A 1 221 ? 32.198 -0.780 -36.825 1.00 85.31 221 MET A O 1
ATOM 1733 N N . GLU A 1 222 ? 33.389 -2.534 -37.582 1.00 90.50 222 GLU A N 1
ATOM 1734 C CA . GLU A 1 222 ? 32.265 -3.207 -38.226 1.00 90.50 222 GLU A CA 1
ATOM 1735 C C . GLU A 1 222 ? 31.559 -4.144 -37.243 1.00 90.50 222 GLU A C 1
ATOM 1737 O O . GLU A 1 222 ? 32.177 -4.951 -36.547 1.00 90.50 222 GLU A O 1
ATOM 1742 N N . HIS A 1 223 ? 30.235 -4.058 -37.221 1.00 86.94 223 HIS A N 1
ATOM 1743 C CA . HIS A 1 223 ? 29.347 -4.886 -36.430 1.00 86.94 223 HIS A CA 1
ATOM 1744 C C . HIS A 1 223 ? 28.387 -5.624 -37.360 1.00 86.94 223 HIS A C 1
ATOM 1746 O O . HIS A 1 223 ? 27.705 -5.030 -38.196 1.00 86.94 223 HIS A O 1
ATOM 1752 N N . ILE A 1 224 ? 28.326 -6.943 -37.198 1.00 91.44 224 ILE A N 1
ATOM 1753 C CA . ILE A 1 224 ? 27.487 -7.815 -38.015 1.00 91.44 224 ILE A CA 1
ATOM 1754 C C . ILE A 1 224 ? 26.131 -7.982 -37.331 1.00 91.44 224 ILE A C 1
ATOM 1756 O O . ILE A 1 224 ? 26.037 -8.570 -36.252 1.00 91.44 224 ILE A O 1
ATOM 1760 N N . ILE A 1 225 ? 25.075 -7.518 -37.989 1.00 90.56 225 ILE A N 1
ATOM 1761 C CA . ILE A 1 225 ? 23.691 -7.740 -37.584 1.00 90.56 225 ILE A CA 1
ATOM 1762 C C . ILE A 1 225 ? 23.246 -9.103 -38.115 1.00 90.56 225 ILE A C 1
ATOM 1764 O O . ILE A 1 225 ? 23.287 -9.356 -39.322 1.00 90.56 225 ILE A O 1
ATOM 1768 N N . LYS A 1 226 ? 22.838 -9.994 -37.208 1.00 90.38 226 LYS A N 1
ATOM 1769 C CA . LYS A 1 226 ? 22.464 -11.383 -37.514 1.00 90.38 226 LYS A CA 1
ATOM 1770 C C . LYS A 1 226 ? 20.970 -11.627 -37.329 1.00 90.38 226 LYS A C 1
ATOM 1772 O O . LYS A 1 226 ? 20.325 -10.964 -36.521 1.00 90.38 226 LYS A O 1
ATOM 1777 N N . ALA A 1 227 ? 20.441 -12.618 -38.042 1.00 87.50 227 ALA A N 1
ATOM 1778 C CA . ALA A 1 227 ? 19.053 -13.041 -37.919 1.00 87.50 227 ALA A CA 1
ATOM 1779 C C . ALA A 1 227 ? 18.791 -13.709 -36.551 1.00 87.50 227 ALA A C 1
ATOM 1781 O O . ALA A 1 227 ? 19.486 -14.672 -36.209 1.00 87.50 227 ALA A O 1
ATOM 1782 N N . PRO A 1 228 ? 17.804 -13.242 -35.762 1.00 84.38 228 PRO A N 1
ATOM 1783 C CA . PRO A 1 228 ? 17.503 -13.816 -34.445 1.00 84.38 228 PRO A CA 1
ATOM 1784 C C . PRO A 1 228 ? 16.847 -15.206 -34.532 1.00 84.38 228 PRO A C 1
ATOM 1786 O O . PRO A 1 228 ? 16.974 -16.018 -33.612 1.00 84.38 228 PRO A O 1
ATOM 1789 N N . MET A 1 229 ? 16.188 -15.496 -35.653 1.00 84.44 229 MET A N 1
ATOM 1790 C CA . MET A 1 229 ? 15.514 -16.754 -35.979 1.00 84.44 229 MET A CA 1
ATOM 1791 C C . MET A 1 229 ? 15.508 -16.960 -37.501 1.00 84.44 229 MET A C 1
ATOM 1793 O O . MET A 1 229 ? 16.095 -16.158 -38.228 1.00 84.44 229 MET A O 1
ATOM 1797 N N . ASP A 1 230 ? 14.874 -18.029 -37.978 1.00 85.88 230 ASP A N 1
ATOM 1798 C CA . ASP A 1 230 ? 14.634 -18.225 -39.409 1.00 85.88 230 ASP A CA 1
ATOM 1799 C C . ASP A 1 230 ? 13.602 -17.193 -39.886 1.00 85.88 230 ASP A C 1
ATOM 1801 O O . ASP A 1 230 ? 12.465 -17.179 -39.418 1.00 85.88 230 ASP A O 1
ATOM 1805 N N . VAL A 1 231 ? 14.011 -16.304 -40.790 1.00 88.94 231 VAL A N 1
ATOM 1806 C CA . VAL A 1 231 ? 13.229 -15.129 -41.197 1.00 88.94 231 VAL A CA 1
ATOM 1807 C C . VAL A 1 231 ? 13.142 -15.008 -42.711 1.00 88.94 231 VAL A C 1
ATOM 1809 O O . VAL A 1 231 ? 14.062 -15.389 -43.439 1.00 88.94 231 VAL A O 1
ATOM 1812 N N . LYS A 1 232 ? 12.050 -14.407 -43.187 1.00 91.50 232 LYS A N 1
ATOM 1813 C CA . LYS A 1 232 ? 11.915 -13.929 -44.563 1.00 91.50 232 LYS A CA 1
ATOM 1814 C C . LYS A 1 232 ? 11.885 -12.403 -44.572 1.00 91.50 232 LYS A C 1
ATOM 1816 O O . LYS A 1 232 ? 11.120 -11.789 -43.829 1.00 91.50 232 LYS A O 1
ATOM 1821 N N . ILE A 1 233 ? 12.733 -11.794 -45.397 1.00 92.50 233 ILE A N 1
ATOM 1822 C CA . ILE A 1 233 ? 12.924 -10.339 -45.435 1.00 92.50 233 ILE A CA 1
ATOM 1823 C C . ILE A 1 233 ? 11.723 -9.678 -46.117 1.00 92.50 233 ILE A C 1
ATOM 1825 O O . ILE A 1 233 ? 11.522 -9.857 -47.317 1.00 92.50 233 ILE A O 1
ATOM 1829 N N . ALA A 1 234 ? 10.938 -8.899 -45.376 1.00 89.94 234 ALA A N 1
ATOM 1830 C CA . ALA A 1 234 ? 9.811 -8.144 -45.921 1.00 89.94 234 ALA A CA 1
ATOM 1831 C C . ALA A 1 234 ? 10.249 -6.773 -46.441 1.00 89.94 234 ALA A C 1
ATOM 1833 O O . ALA A 1 234 ? 9.789 -6.330 -47.494 1.00 89.94 234 ALA A O 1
ATOM 1834 N N . LYS A 1 235 ? 11.154 -6.101 -45.722 1.00 91.75 235 LYS A N 1
ATOM 1835 C CA . LYS A 1 235 ? 11.602 -4.754 -46.078 1.00 91.75 235 LYS A CA 1
ATOM 1836 C C . LYS A 1 235 ? 12.980 -4.445 -45.507 1.00 91.75 235 LYS A C 1
ATOM 1838 O O . LYS A 1 235 ? 13.298 -4.840 -44.390 1.00 91.75 235 LYS A O 1
ATOM 1843 N N . ILE A 1 236 ? 13.777 -3.702 -46.270 1.00 93.25 236 ILE A N 1
ATOM 1844 C CA . ILE A 1 236 ? 15.075 -3.162 -45.853 1.00 93.25 236 ILE A CA 1
ATOM 1845 C C . ILE A 1 236 ? 14.937 -1.639 -45.859 1.00 93.25 236 ILE A C 1
ATOM 1847 O O . ILE A 1 236 ? 14.628 -1.057 -46.898 1.00 93.25 236 ILE A O 1
ATOM 1851 N N . ASN A 1 237 ? 15.121 -0.997 -44.706 1.00 90.00 237 ASN A N 1
ATOM 1852 C CA . ASN A 1 237 ? 14.832 0.431 -44.539 1.00 90.00 237 ASN A CA 1
ATOM 1853 C C . ASN A 1 237 ? 16.022 1.348 -44.853 1.00 90.00 237 ASN A C 1
ATOM 1855 O O . ASN A 1 237 ? 15.828 2.555 -44.980 1.00 90.00 237 ASN A O 1
ATOM 1859 N N . TYR A 1 238 ? 17.230 0.792 -44.989 1.00 92.75 238 TYR A N 1
ATOM 1860 C CA . TYR A 1 238 ? 18.454 1.561 -45.201 1.00 92.75 238 TYR A CA 1
ATOM 1861 C C . TYR A 1 238 ? 19.351 0.938 -46.268 1.00 92.75 238 TYR A C 1
ATOM 1863 O O . TYR A 1 238 ? 19.485 -0.284 -46.346 1.00 92.75 238 TYR A O 1
ATOM 1871 N N . SER A 1 239 ? 19.985 1.793 -47.069 1.00 90.69 239 SER A N 1
ATOM 1872 C CA . SER A 1 239 ? 20.979 1.410 -48.076 1.00 90.69 239 SER A CA 1
ATOM 1873 C C . SER A 1 239 ? 22.406 1.656 -47.583 1.00 90.69 239 SER A C 1
ATOM 1875 O O . SER A 1 239 ? 22.629 2.411 -46.635 1.00 90.69 239 SER A O 1
ATOM 1877 N N . GLU A 1 240 ? 23.385 1.060 -48.262 1.00 93.12 240 GLU A N 1
ATOM 1878 C CA . GLU A 1 240 ? 24.811 1.267 -47.979 1.00 93.12 240 GLU A CA 1
ATOM 1879 C C . GLU A 1 240 ? 25.179 2.761 -47.941 1.00 93.12 240 GLU A C 1
ATOM 1881 O O . GLU A 1 240 ? 24.682 3.573 -48.725 1.00 93.12 240 GLU A O 1
ATOM 1886 N N . GLY A 1 241 ? 26.022 3.132 -46.978 1.00 89.75 241 GLY A N 1
ATOM 1887 C CA . GLY A 1 241 ? 26.475 4.498 -46.729 1.00 89.75 241 GLY A CA 1
ATOM 1888 C C . GLY A 1 241 ? 25.535 5.372 -45.890 1.00 89.75 241 GLY A C 1
ATOM 1889 O O . GLY A 1 241 ? 25.967 6.439 -45.450 1.00 89.75 241 GLY A O 1
ATOM 1890 N N . GLN A 1 242 ? 24.290 4.957 -45.624 1.00 91.69 242 GLN A N 1
ATOM 1891 C CA . GLN A 1 242 ? 23.339 5.764 -44.850 1.00 91.69 242 GLN A CA 1
ATOM 1892 C C . GLN A 1 242 ? 23.623 5.744 -43.344 1.00 91.69 242 GLN A C 1
ATOM 1894 O O . GLN A 1 242 ? 24.032 4.729 -42.781 1.00 91.69 242 GLN A O 1
ATOM 1899 N N . LEU A 1 243 ? 23.371 6.881 -42.689 1.00 90.00 243 LEU A N 1
ATOM 1900 C CA . LEU A 1 243 ? 23.444 7.024 -41.235 1.00 90.00 243 LEU A CA 1
ATOM 1901 C C . LEU A 1 243 ? 22.113 6.630 -40.590 1.00 90.00 243 LEU A C 1
ATOM 1903 O O . LEU A 1 243 ? 21.044 7.087 -41.000 1.00 90.00 243 LEU A O 1
ATOM 1907 N N . VAL A 1 244 ? 22.196 5.820 -39.541 1.00 90.06 244 VAL A N 1
ATOM 1908 C CA . VAL A 1 244 ? 21.066 5.300 -38.775 1.00 90.06 244 VAL A CA 1
ATOM 1909 C C . VAL A 1 244 ? 21.170 5.791 -37.336 1.00 90.06 244 VAL A C 1
ATOM 1911 O O . VAL A 1 244 ? 22.224 5.698 -36.710 1.00 90.06 244 VAL A O 1
ATOM 1914 N N . GLY A 1 245 ? 20.068 6.325 -36.805 1.00 81.75 245 GLY A N 1
ATOM 1915 C CA . GLY A 1 245 ? 19.964 6.728 -35.401 1.00 81.75 245 GLY A CA 1
ATOM 1916 C C . GLY A 1 245 ? 19.719 5.548 -34.453 1.00 81.75 245 GLY A C 1
ATOM 1917 O O . GLY A 1 245 ? 19.442 4.426 -34.875 1.00 81.75 245 GLY A O 1
ATOM 1918 N N . GLU A 1 246 ? 19.776 5.805 -33.149 1.00 80.38 246 GLU A N 1
ATOM 1919 C CA . GLU A 1 246 ? 19.540 4.783 -32.123 1.00 80.38 246 GLU A CA 1
ATOM 1920 C C . GLU A 1 246 ? 18.121 4.180 -32.219 1.00 80.38 246 GLU A C 1
ATOM 1922 O O . GLU A 1 246 ? 17.146 4.902 -32.449 1.00 80.38 246 GLU A O 1
ATOM 1927 N N . LYS A 1 247 ? 17.999 2.854 -32.041 1.00 81.12 247 LYS A N 1
ATOM 1928 C CA . LYS A 1 247 ? 16.724 2.104 -31.990 1.00 81.12 247 LYS A CA 1
ATOM 1929 C C . LYS A 1 247 ? 15.812 2.257 -33.220 1.00 81.12 247 LYS A C 1
ATOM 1931 O O . LYS A 1 247 ? 14.610 2.007 -33.135 1.00 81.12 247 LYS A O 1
ATOM 1936 N N . LYS A 1 248 ? 16.353 2.639 -34.382 1.00 86.06 248 LYS A N 1
ATOM 1937 C CA . LYS A 1 248 ? 15.607 2.662 -35.654 1.00 86.06 248 LYS A CA 1
ATOM 1938 C C . LYS A 1 248 ? 15.511 1.267 -36.278 1.00 86.06 248 LYS A C 1
ATOM 1940 O O . LYS A 1 248 ? 16.428 0.465 -36.133 1.00 86.06 248 LYS A O 1
ATOM 1945 N N . GLN A 1 249 ? 14.407 0.984 -36.970 1.00 89.38 249 GLN A N 1
ATOM 1946 C CA . GLN A 1 249 ? 14.160 -0.299 -37.640 1.00 89.38 249 GLN A CA 1
ATOM 1947 C C . GLN A 1 249 ? 15.033 -0.450 -38.884 1.00 89.38 249 GLN A C 1
ATOM 1949 O O . GLN A 1 249 ? 14.823 0.257 -39.865 1.00 89.38 249 GLN A O 1
ATOM 1954 N N . LEU A 1 250 ? 15.975 -1.390 -38.859 1.00 88.69 250 LEU A N 1
ATOM 1955 C CA . LEU A 1 250 ? 16.864 -1.679 -39.983 1.00 88.69 250 LEU A CA 1
ATOM 1956 C C . LEU A 1 250 ? 16.164 -2.533 -41.043 1.00 88.69 250 LEU A C 1
ATOM 1958 O O . LEU A 1 250 ? 16.181 -2.201 -42.229 1.00 88.69 250 LEU A O 1
ATOM 1962 N N . ILE A 1 251 ? 15.560 -3.636 -40.601 1.00 89.62 251 ILE A N 1
ATOM 1963 C CA . ILE A 1 251 ? 14.953 -4.663 -41.452 1.00 89.62 251 ILE A CA 1
ATOM 1964 C C . ILE A 1 251 ? 13.648 -5.117 -40.808 1.00 89.62 251 ILE A C 1
ATOM 1966 O O . ILE A 1 251 ? 13.597 -5.298 -39.593 1.00 89.62 251 ILE A O 1
ATOM 1970 N N . GLU A 1 252 ? 12.624 -5.329 -41.624 1.00 91.06 252 GLU A N 1
ATOM 1971 C CA . GLU A 1 252 ? 11.339 -5.903 -41.228 1.00 91.06 252 GLU A CA 1
ATOM 1972 C C . GLU A 1 252 ? 11.193 -7.305 -41.841 1.00 91.06 252 GLU A C 1
ATOM 1974 O O . GLU A 1 252 ? 11.612 -7.555 -42.978 1.00 91.06 252 GLU A O 1
ATOM 1979 N N . PHE A 1 253 ? 10.601 -8.222 -41.085 1.00 90.38 253 PHE A N 1
ATOM 1980 C CA . PHE A 1 253 ? 10.319 -9.606 -41.453 1.00 90.38 253 PHE A CA 1
ATOM 1981 C C . PHE A 1 253 ? 8.825 -9.785 -41.738 1.00 90.38 253 PHE A C 1
ATOM 1983 O O . PHE A 1 253 ? 7.997 -9.021 -41.251 1.00 90.38 253 PHE A O 1
ATOM 1990 N N . SER A 1 254 ? 8.470 -10.789 -42.537 1.00 83.56 254 SER A N 1
ATOM 1991 C CA . SER A 1 254 ? 7.064 -11.151 -42.761 1.00 83.56 254 SER A CA 1
ATOM 1992 C C . SER A 1 254 ? 6.530 -12.061 -41.651 1.00 83.56 254 SER A C 1
ATOM 1994 O O . SER A 1 254 ? 7.255 -12.955 -41.224 1.00 83.56 254 SER A O 1
ATOM 1996 N N . ASP A 1 255 ? 5.247 -11.916 -41.300 1.00 66.88 255 ASP A N 1
ATOM 1997 C CA . ASP A 1 255 ? 4.493 -12.666 -40.268 1.00 66.88 255 ASP A CA 1
ATOM 1998 C C . ASP A 1 255 ? 4.418 -14.207 -40.433 1.00 66.88 255 ASP A C 1
ATOM 2000 O O . ASP A 1 255 ? 3.653 -14.876 -39.745 1.00 66.88 255 ASP A O 1
ATOM 2004 N N . SER A 1 256 ? 5.151 -14.818 -41.366 1.00 51.03 256 SER A N 1
ATOM 2005 C CA . SER A 1 256 ? 5.092 -16.268 -41.597 1.00 51.03 256 SER A CA 1
ATOM 2006 C C . SER A 1 256 ? 6.292 -16.800 -42.386 1.00 51.03 256 SER A C 1
ATOM 2008 O O . SER A 1 256 ? 6.530 -16.433 -43.539 1.00 51.03 256 SER A O 1
ATOM 2010 N N . CYS A 1 257 ? 7.026 -17.727 -41.769 1.00 40.66 257 CYS A N 1
ATOM 2011 C CA . CYS A 1 257 ? 7.763 -18.766 -42.482 1.00 40.66 257 CYS A CA 1
ATOM 2012 C C . CYS A 1 257 ? 6.874 -20.019 -42.489 1.00 40.66 257 CYS A C 1
ATOM 2014 O O . CYS A 1 257 ? 6.875 -20.762 -41.513 1.00 40.66 257 CYS A O 1
ATOM 2016 N N . GLU A 1 258 ? 6.111 -20.233 -43.563 1.00 34.75 258 GLU A N 1
ATOM 2017 C CA . GLU A 1 258 ? 5.772 -21.601 -43.993 1.00 34.75 258 GLU A CA 1
ATOM 2018 C C . GLU A 1 258 ? 6.969 -22.230 -44.730 1.00 34.75 258 GLU A C 1
ATOM 2020 O O . GLU A 1 258 ? 7.590 -21.561 -45.610 1.00 34.75 258 GLU A O 1
#

Radius of gyration: 28.97 Å; Cα contacts (8 Å, |Δi|>4): 355; chains: 1; bounding box: 63×44×81 Å